Protein 2AQ9 (pdb70)

Sequence (274 aa):
MIDKSAFVHPTAIVEEGASIIGANAHIGPFCIVGPHVEIIGEGTVLKSHVVVNGHTKIGRRDNEIYQFASSIGEVNQDLKYAGEPTRVEIGDRNRRIRESVTIHRGTVQGGGLTKVGSDNLLMINNAHIAHDCTVGNRCILANNATLAGHVSVDDFAIIIGGMMTAVHQFCIIGAHVMMVGGCSGVAQDVPPYVIAQQGNHATPFGVNIEGLKRRGFSREAITAIRNAYKLIYRSGKTLDEVKPEIAELAETYPEVKAFTDFFARSTRRGLIRWMLDPIAGKWSR

Solvent-accessible surface area: 12244 Å² total; per-residue (Å²): 94,80,52,201,46,17,94,42,53,121,62,13,101,30,78,163,48,2,49,3,20,28,100,2,64,0,0,36,115,0,70,0,2,51,98,1,77,4,17,86,18,0,34,0,72,20,75,0,47,0,32,15,69,0,106,6,16,104,62,0,45,0,41,50,123,2,23,0,0,52,66,9,124,20,158,122,27,86,51,56,104,5,96,1,47,8,18,37,96,0,87,0,74,39,40,0,37,0,15,33,0,1,88,113,32,61,8,48,0,86,0,12,20,32,2,61,0,61,76,69,0,17,0,5,9,12,0,64,2,15,59,135,1,54,0,19,51,52,0,30,0,1,2,36,0,22,1,26,55,66,0,35,0,11,19,121,0,23,0,9,23,95,0,11,0,0,22,16,0,70,4,16,33,98,6,2,0,9,68,0,0,0,3,9,0,57,0,93,27,116,108,6,49,22,128,19,16,5,74,79,5,0,118,186,73,68,42,54,183,102,2,17,60,2,0,97,62,0,33,102,31,7,52,73,48,73,84,86,46,106,99,0,76,80,53,0,49,133,39,16,94,93,74,94,56,0,116,29,1,50,67,4,17,91,102,28,115,58,33,10,3,149,196,32,74,1,91,71,28,64,53,168,16,211

Organism: Escherichia coli (strain K12) (NCBI:txid83333)

Nearest PDB structures (foldseek):
  2aq9-assembly1_X  TM=1.091E+00  e=1.359E+00  unclassified
  2aq9-assembly1_X-2  TM=1.091E+00  e=1.359E+00  unclassified
  2aq9-assembly1_X-3  TM=1.091E+00  e=1.359E+00  unclassified
  6p9p-assembly1_A  TM=1.002E+00  e=7.347E-40  Escherichia coli
  6oss-assembly1_C  TM=9.825E-01  e=8.590E-32  Proteus mirabilis HI4320

Secondary structure (DSSP, 8-state):
-B-TT-EE-TT-EE-TT-EE-TT-EE-TT-EE-TTEEE-TT-EE-SS-EE-SEEEE-SS-EE-TT-EEEE----TT--S---EEEE-SS-EE-TT-EEE---TTTTSEEEE-SS-EE-TT-EE-TT-EE-SS-EE-TT-EE-TT-EE-TT-EE-TT-EE-TT-EE-TT-EE-SS-EE-SBB-TTEEEETBTTEEEEE-HHHHHHTT--HHHHHHHHHHHHHHHTS---HHHHHHHHHHHHTT-GGGHHHHHHHHH--S-B--/-EEETTTTEEE-

CATH classification: 2.160.10.10 (+1 more: 1.20.1180.10)

GO terms:
  GO:0005829 cytosol (C, IDA)
  GO:0042802 identical protein binding (F, IDA)
  GO:0005737 cytoplasm (C, IDA)
  GO:0008780 acyl-[acyl-carrier-protein]-UDP-N-acetylglucosamine O-acyltransferase activity (F, IDA)

Structure (mmCIF, N/CA/C/O backbone):
data_2AQ9
#
_entry.id   2AQ9
#
_cell.length_a   96.734
_cell.length_b   96.734
_cell.length_c   96.734
_cell.angle_alpha   90.00
_cell.angle_beta   90.00
_cell.angle_gamma   90.00
#
_symmetry.space_group_name_H-M   'P 21 3'
#
loop_
_entity.id
_entity.type
_entity.pdbx_description
1 polymer 'Acyl-[acyl-carrier-protein]--UDP-N-acetylglucosamine O-acyltransferase'
2 polymer 'peptide inhibitor'
3 non-polymer 'PHOSPHATE ION'
4 non-polymer 'DIMETHYL SULFOXIDE'
5 water water
#
loop_
_atom_site.group_PDB
_atom_site.id
_atom_site.type_symbol
_atom_site.label_atom_id
_atom_site.label_alt_id
_atom_site.label_comp_id
_atom_site.label_asym_id
_atom_site.label_entity_id
_atom_site.label_seq_id
_atom_site.pdbx_PDB_ins_code
_atom_site.Cartn_x
_atom_site.Cartn_y
_atom_site.Cartn_z
_atom_site.occupancy
_atom_site.B_iso_or_equiv
_atom_site.auth_seq_id
_atom_site.auth_comp_id
_atom_site.auth_asym_id
_atom_site.auth_atom_id
_atom_site.pdbx_PDB_model_num
ATOM 1 N N . MET A 1 1 ? 63.087 86.805 27.999 1.00 44.66 1 MET A N 1
ATOM 2 C CA . MET A 1 1 ? 62.924 87.983 27.108 1.00 42.18 1 MET A CA 1
ATOM 3 C C . MET A 1 1 ? 61.466 88.418 27.004 1.00 40.00 1 MET A C 1
ATOM 4 O O . MET A 1 1 ? 60.552 87.649 27.301 1.00 39.65 1 MET A O 1
ATOM 6 N N . ILE A 1 2 ? 61.262 89.660 26.574 1.00 37.29 2 ILE A N 1
ATOM 7 C CA . ILE A 1 2 ? 59.922 90.212 26.434 1.00 35.67 2 ILE A CA 1
ATOM 8 C C . ILE A 1 2 ? 59.439 90.222 24.983 1.00 35.51 2 ILE A C 1
ATOM 9 O O . ILE A 1 2 ? 60.025 90.894 24.133 1.00 33.55 2 ILE A O 1
ATOM 14 N N . ASP A 1 3 ? 58.358 89.493 24.709 1.00 35.30 3 ASP A N 1
ATOM 15 C CA . ASP A 1 3 ? 57.790 89.432 23.361 1.00 34.35 3 ASP A CA 1
ATOM 16 C C . ASP A 1 3 ? 57.515 90.833 22.817 1.00 35.22 3 ASP A C 1
ATOM 17 O O . ASP A 1 3 ? 57.090 91.725 23.552 1.00 35.57 3 ASP A O 1
ATOM 22 N N . LYS A 1 4 ? 57.735 91.018 21.520 1.00 35.20 4 LYS A N 1
ATOM 23 C CA . LYS A 1 4 ? 57.522 92.318 20.896 1.00 35.77 4 LYS A CA 1
ATOM 24 C C . LYS A 1 4 ? 56.078 92.812 20.995 1.00 35.22 4 LYS A C 1
ATOM 25 O O . LYS A 1 4 ? 55.834 94.017 20.971 1.00 34.84 4 LYS A O 1
ATOM 31 N N . SER A 1 5 ? 55.129 91.885 21.105 1.00 33.43 5 SER A N 1
ATOM 32 C CA . SER A 1 5 ? 53.717 92.251 21.190 1.00 33.01 5 SER A CA 1
ATOM 33 C C . SER A 1 5 ? 53.232 92.490 22.617 1.00 31.38 5 SER A C 1
ATOM 34 O O . SER A 1 5 ? 52.102 92.922 22.827 1.00 30.15 5 SER A O 1
ATOM 37 N N . ALA A 1 6 ? 54.075 92.202 23.600 1.00 31.16 6 ALA A N 1
ATOM 38 C CA . ALA A 1 6 ? 53.687 92.413 24.989 1.00 29.85 6 ALA A CA 1
ATOM 39 C C . ALA A 1 6 ? 53.828 93.887 25.343 1.00 30.39 6 ALA A C 1
ATOM 40 O O . ALA A 1 6 ? 54.643 94.602 24.759 1.00 30.96 6 ALA A O 1
ATOM 42 N N . PHE A 1 7 ? 53.017 94.345 26.289 1.00 30.28 7 PHE A N 1
ATOM 43 C CA . PHE A 1 7 ? 53.070 95.730 26.732 1.00 30.33 7 PHE A CA 1
ATOM 44 C C . PHE A 1 7 ? 53.607 95.762 28.159 1.00 30.52 7 PHE A C 1
ATOM 45 O O . PHE A 1 7 ? 53.130 95.026 29.018 1.00 28.79 7 PHE A O 1
ATOM 53 N N . VAL A 1 8 ? 54.606 96.602 28.399 1.00 29.33 8 VAL A N 1
ATOM 54 C CA . VAL A 1 8 ? 55.190 96.752 29.728 1.00 29.23 8 VAL A CA 1
ATOM 55 C C . VAL A 1 8 ? 55.123 98.236 30.040 1.00 29.33 8 VAL A C 1
ATOM 56 O O . VAL A 1 8 ? 55.759 99.058 29.369 1.00 28.93 8 VAL A O 1
ATOM 60 N N . HIS A 1 9 ? 54.330 98.591 31.041 1.00 27.87 9 HIS A N 1
ATOM 61 C CA . HIS A 1 9 ? 54.191 99.994 31.387 1.00 28.76 9 HIS A CA 1
ATOM 62 C C . HIS A 1 9 ? 55.546 100.562 31.795 1.00 28.82 9 HIS A C 1
ATOM 63 O O . HIS A 1 9 ? 56.354 99.880 32.426 1.00 29.61 9 HIS A O 1
ATOM 70 N N . PRO A 1 10 ? 55.820 101.819 31.416 1.00 29.88 10 PRO A N 1
ATOM 71 C CA . PRO A 1 10 ? 57.089 102.468 31.751 1.00 30.14 10 PRO A CA 1
ATOM 72 C C . PRO A 1 10 ? 57.437 102.480 33.242 1.00 29.54 10 PRO A C 1
ATOM 73 O O . PRO A 1 10 ? 58.615 102.483 33.607 1.00 27.99 10 PRO A O 1
ATOM 77 N N . THR A 1 11 ? 56.421 102.484 34.102 1.00 27.95 11 THR A N 1
ATOM 78 C CA . THR A 1 11 ? 56.665 102.499 35.544 1.00 28.13 11 THR A CA 1
ATOM 79 C C . THR A 1 11 ? 56.858 101.090 36.100 1.00 28.34 11 THR A C 1
ATOM 80 O O . THR A 1 11 ? 57.322 100.922 37.230 1.00 28.45 11 THR A O 1
ATOM 84 N N . ALA A 1 12 ? 56.498 100.080 35.314 1.00 27.12 12 ALA A N 1
ATOM 85 C CA . ALA A 1 12 ? 56.656 98.703 35.759 1.00 28.39 12 ALA A CA 1
ATOM 86 C C . ALA A 1 12 ? 58.134 98.330 35.730 1.00 29.79 12 ALA A C 1
ATOM 87 O O . ALA A 1 12 ? 58.920 98.919 34.988 1.00 30.36 12 ALA A O 1
ATOM 89 N N . ILE A 1 13 ? 58.508 97.352 36.545 1.00 28.39 13 ILE A N 1
ATOM 90 C CA . ILE A 1 13 ? 59.887 96.900 36.596 1.00 28.12 13 ILE A CA 1
ATOM 91 C C . ILE A 1 13 ? 59.947 95.413 36.275 1.00 28.46 13 ILE A C 1
ATOM 92 O O . ILE A 1 13 ? 59.553 94.577 37.090 1.00 28.22 13 ILE A O 1
ATOM 97 N N . VAL A 1 14 ? 60.417 95.084 35.077 1.00 28.14 14 VAL A N 1
ATOM 98 C CA . VAL A 1 14 ? 60.553 93.689 34.681 1.00 29.62 14 VAL A CA 1
ATOM 99 C C . VAL A 1 14 ? 62.054 93.430 34.627 1.00 30.56 14 VAL A C 1
ATOM 100 O O . VAL A 1 14 ? 62.757 93.979 33.775 1.00 31.36 14 VAL A O 1
ATOM 104 N N . GLU A 1 15 ? 62.541 92.608 35.550 1.00 30.12 15 GLU A N 1
ATOM 105 C CA . GLU A 1 15 ? 63.961 92.306 35.631 1.00 31.70 15 GLU A CA 1
ATOM 106 C C . GLU A 1 15 ? 64.456 91.412 34.503 1.00 30.86 15 GLU A C 1
ATOM 107 O O . GLU A 1 15 ? 63.765 90.491 34.072 1.00 28.69 15 GLU A O 1
ATOM 113 N N . GLU A 1 16 ? 65.663 91.703 34.027 1.00 32.48 16 GLU A N 1
ATOM 114 C CA . GLU A 1 16 ? 66.269 90.945 32.942 1.00 33.34 16 GLU A CA 1
ATOM 115 C C . GLU A 1 16 ? 66.242 89.457 33.261 1.00 31.33 16 GLU A C 1
ATOM 116 O O . GLU A 1 16 ? 66.651 89.036 34.341 1.00 32.34 16 GLU A O 1
ATOM 122 N N . GLY A 1 17 ? 65.752 88.663 32.317 1.00 30.22 17 GLY A N 1
ATOM 123 C CA . GLY A 1 17 ? 65.664 87.232 32.534 1.00 28.78 17 GLY A CA 1
ATOM 124 C C . GLY A 1 17 ? 64.212 86.787 32.531 1.00 27.62 17 GLY A C 1
ATOM 125 O O . GLY A 1 17 ? 63.903 85.643 32.202 1.00 26.28 17 GLY A O 1
ATOM 126 N N . ALA A 1 18 ? 63.315 87.695 32.901 1.00 27.42 18 ALA A N 1
ATOM 127 C CA . ALA A 1 18 ? 61.892 87.377 32.916 1.00 28.55 18 ALA A CA 1
ATOM 128 C C . ALA A 1 18 ? 61.434 87.078 31.495 1.00 29.59 18 ALA A C 1
ATOM 129 O O . ALA A 1 18 ? 61.950 87.648 30.534 1.00 30.84 18 ALA A O 1
ATOM 131 N N . SER A 1 19 ? 60.460 86.185 31.367 1.00 29.04 19 SER A N 1
ATOM 132 C CA . SER A 1 19 ? 59.927 85.818 30.062 1.00 30.22 19 SER A CA 1
ATOM 133 C C . SER A 1 19 ? 58.463 86.239 30.002 1.00 30.02 19 SER A C 1
ATOM 134 O O . SER A 1 19 ? 57.630 85.711 30.737 1.00 29.73 19 SER A O 1
ATOM 137 N N A ILE A 1 20 ? 58.159 87.199 29.134 0.50 30.30 20 ILE A N 1
ATOM 138 N N B ILE A 1 20 ? 58.165 87.198 29.129 0.50 30.14 20 ILE A N 1
ATOM 139 C CA A ILE A 1 20 ? 56.796 87.697 28.979 0.50 30.38 20 ILE A CA 1
ATOM 140 C CA B ILE A 1 20 ? 56.806 87.709 28.968 0.50 29.92 20 ILE A CA 1
ATOM 141 C C A ILE A 1 20 ? 56.256 87.328 27.599 0.50 30.63 20 ILE A C 1
ATOM 142 C C B ILE A 1 20 ? 56.262 87.319 27.593 0.50 30.42 20 ILE A C 1
ATOM 143 O O A ILE A 1 20 ? 56.804 87.741 26.575 0.50 30.14 20 ILE A O 1
ATOM 144 O O B ILE A 1 20 ? 56.812 87.715 26.564 0.50 29.94 20 ILE A O 1
ATOM 153 N N . GLY A 1 21 ? 55.181 86.545 27.584 1.00 30.38 21 GLY A N 1
ATOM 154 C CA . GLY A 1 21 ? 54.584 86.104 26.332 1.00 29.26 21 GLY A CA 1
ATOM 155 C C . GLY A 1 21 ? 53.895 87.146 25.470 1.00 28.86 21 GLY A C 1
ATOM 156 O O . GLY A 1 21 ? 53.721 88.296 25.867 1.00 28.22 21 GLY A O 1
ATOM 157 N N . ALA A 1 22 ? 53.486 86.723 24.276 1.00 29.31 22 ALA A N 1
ATOM 158 C CA . ALA A 1 22 ? 52.820 87.603 23.320 1.00 28.40 22 ALA A CA 1
ATOM 159 C C . ALA A 1 22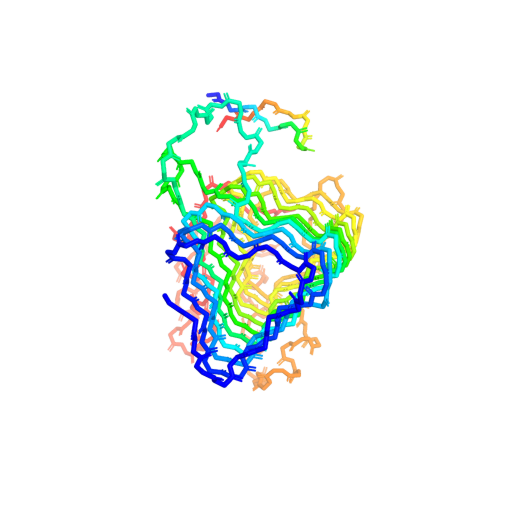 ? 51.513 88.192 23.853 1.00 28.18 22 ALA A C 1
ATOM 160 O O . ALA A 1 22 ? 50.721 87.502 24.493 1.00 25.87 22 ALA A O 1
ATOM 162 N N . ASN A 1 23 ? 51.308 89.477 23.575 1.00 27.65 23 ASN A N 1
ATOM 163 C CA . ASN A 1 23 ? 50.114 90.206 23.989 1.00 28.09 23 ASN A CA 1
ATOM 164 C C . ASN A 1 23 ? 49.834 90.240 25.491 1.00 28.39 23 ASN A C 1
ATOM 165 O O . ASN A 1 23 ? 48.708 90.503 25.916 1.00 26.24 23 ASN A O 1
ATOM 170 N N . ALA A 1 24 ? 50.854 89.972 26.295 1.00 27.09 24 ALA A N 1
ATOM 171 C CA . ALA A 1 24 ? 50.692 90.028 27.742 1.00 27.65 24 ALA A CA 1
ATOM 172 C C . ALA A 1 24 ? 50.658 91.516 28.072 1.00 27.78 24 ALA A C 1
ATOM 173 O O . ALA A 1 24 ? 51.052 92.342 27.247 1.00 26.65 24 ALA A O 1
ATOM 175 N N . HIS A 1 25 ? 50.192 91.862 29.268 1.00 28.63 25 HIS A N 1
ATOM 176 C CA . HIS A 1 25 ? 50.108 93.261 29.676 1.00 26.97 25 HIS A CA 1
ATOM 177 C C . HIS A 1 25 ? 50.591 93.427 31.110 1.00 28.57 25 HIS A C 1
ATOM 178 O O . HIS A 1 25 ? 49.987 92.888 32.035 1.00 30.00 25 HIS A O 1
ATOM 185 N N . ILE A 1 26 ? 51.677 94.170 31.290 1.00 27.52 26 ILE A N 1
ATOM 186 C CA . ILE A 1 26 ? 52.220 94.414 32.620 1.00 28.14 26 ILE A CA 1
ATOM 187 C C . ILE A 1 26 ? 51.926 95.872 32.958 1.00 28.41 26 ILE A C 1
ATOM 188 O O . ILE A 1 26 ? 52.615 96.785 32.491 1.00 28.34 26 ILE A O 1
ATOM 193 N N . GLY A 1 27 ? 50.890 96.078 33.767 1.00 27.58 27 GLY A N 1
ATOM 194 C CA . GLY A 1 27 ? 50.472 97.418 34.142 1.00 26.56 27 GLY A CA 1
ATOM 195 C C . GLY A 1 27 ? 51.438 98.221 34.989 1.00 26.10 27 GLY A C 1
ATOM 196 O O . GLY A 1 27 ? 52.491 97.734 35.381 1.00 24.84 27 GLY A O 1
ATOM 197 N N . PRO A 1 28 ? 51.085 99.474 35.299 1.00 27.49 28 PRO A N 1
ATOM 198 C CA . PRO A 1 28 ? 51.932 100.355 36.106 1.00 26.12 28 PRO A CA 1
ATOM 199 C C . PRO A 1 28 ? 52.285 99.859 37.509 1.00 25.74 28 PRO A C 1
ATOM 200 O O . PRO A 1 28 ? 51.479 99.217 38.188 1.00 24.75 28 PRO A O 1
ATOM 204 N N . PHE A 1 29 ? 53.517 100.155 37.913 1.00 23.28 29 PHE A N 1
ATOM 205 C CA . PHE A 1 29 ? 54.032 99.813 39.234 1.00 23.97 29 PHE A CA 1
ATOM 206 C C . PHE A 1 29 ? 54.113 98.325 39.549 1.00 23.41 29 PHE A C 1
ATOM 207 O O . PHE A 1 29 ? 54.180 97.943 40.712 1.00 25.23 29 PHE A O 1
ATOM 215 N N . CYS A 1 30 ? 54.108 97.481 38.520 1.00 23.47 30 CYS A N 1
ATOM 216 C CA . CYS A 1 30 ? 54.227 96.041 38.744 1.00 24.03 30 CYS A CA 1
ATOM 217 C C . CYS A 1 30 ? 55.705 95.677 38.830 1.00 26.17 30 CYS A C 1
ATOM 218 O O . CYS A 1 30 ? 56.561 96.383 38.293 1.00 26.48 30 CYS A O 1
ATOM 221 N N . ILE A 1 31 ? 55.999 94.580 39.516 1.00 24.40 31 ILE A N 1
ATOM 222 C CA . ILE A 1 31 ? 57.363 94.094 39.638 1.00 27.28 31 ILE A CA 1
ATOM 223 C C . ILE A 1 31 ? 57.361 92.628 39.217 1.00 26.84 31 ILE A C 1
ATOM 224 O O . ILE A 1 31 ? 56.580 91.832 39.737 1.00 25.73 31 ILE A O 1
ATOM 229 N N . VAL A 1 32 ? 58.216 92.288 38.255 1.00 27.32 32 VAL A N 1
ATOM 230 C CA . VAL A 1 32 ? 58.327 90.922 37.760 1.00 25.07 32 VAL A CA 1
ATOM 231 C C . VAL A 1 32 ? 59.784 90.481 37.897 1.00 27.97 32 VAL A C 1
ATOM 232 O O . VAL A 1 32 ? 60.683 91.067 37.283 1.00 26.23 32 VAL A O 1
ATOM 236 N N . GLY A 1 33 ? 60.004 89.459 38.720 1.00 26.76 33 GLY A N 1
ATOM 237 C CA . GLY A 1 33 ? 61.345 88.952 38.956 1.00 27.91 33 GLY A CA 1
ATOM 238 C C . GLY A 1 33 ? 61.981 88.279 37.752 1.00 28.27 33 GLY A C 1
ATOM 239 O O . GLY A 1 33 ? 61.287 87.912 36.804 1.00 27.43 33 GLY A O 1
ATOM 240 N N . PRO A 1 34 ? 63.308 88.073 37.782 1.00 28.15 34 PRO A N 1
ATOM 241 C CA . PRO A 1 34 ? 64.091 87.446 36.709 1.00 27.17 34 PRO A CA 1
ATOM 242 C C . PRO A 1 34 ? 63.798 85.969 36.431 1.00 27.39 34 PRO A C 1
ATOM 243 O O . PRO A 1 34 ? 64.146 85.457 35.366 1.00 28.48 34 PRO A O 1
ATOM 247 N N . HIS A 1 35 ? 63.162 85.282 37.374 1.00 24.99 35 HIS A N 1
ATOM 248 C CA . HIS A 1 35 ? 62.858 83.866 37.183 1.00 27.10 35 HIS A CA 1
ATOM 249 C C . HIS A 1 35 ? 61.380 83.622 36.892 1.00 26.52 35 HIS A C 1
ATOM 250 O O . HIS A 1 35 ? 60.887 82.500 36.997 1.00 26.95 35 HIS A O 1
ATOM 257 N N . VAL A 1 36 ? 60.683 84.680 36.503 1.00 27.31 36 VAL A N 1
ATOM 258 C CA . VAL A 1 36 ? 59.259 84.588 36.214 1.00 26.76 36 VAL A CA 1
ATOM 259 C C . VAL A 1 36 ? 58.931 84.402 34.737 1.00 27.83 36 VAL A C 1
ATOM 260 O O . VAL A 1 36 ? 5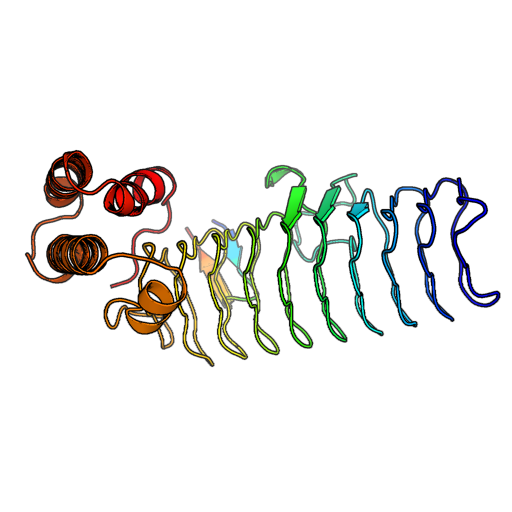9.580 84.969 33.859 1.00 26.19 36 VAL A O 1
ATOM 264 N N . GLU A 1 37 ? 57.911 83.591 34.477 1.00 28.24 37 GLU A N 1
ATOM 265 C CA . GLU A 1 37 ? 57.441 83.351 33.123 1.00 29.37 37 GLU A CA 1
ATOM 266 C C . GLU A 1 37 ? 55.955 83.702 33.095 1.00 28.13 37 GLU A C 1
ATOM 267 O O . GLU A 1 37 ? 55.162 83.123 33.837 1.00 28.54 37 GLU A O 1
ATOM 273 N N A ILE A 1 38 ? 55.590 84.663 32.254 0.50 27.66 38 ILE A N 1
ATOM 274 N N B ILE A 1 38 ? 55.598 84.666 32.251 0.50 27.94 38 ILE A N 1
ATOM 275 C CA A ILE A 1 38 ? 54.202 85.086 32.126 0.50 27.69 38 ILE A CA 1
ATOM 276 C CA B ILE A 1 38 ? 54.215 85.110 32.105 0.50 28.01 38 ILE A CA 1
ATOM 277 C C A ILE A 1 38 ? 53.694 84.718 30.737 0.50 27.99 38 ILE A C 1
ATOM 278 C C B ILE A 1 38 ? 53.702 84.711 30.726 0.50 28.26 38 ILE A C 1
ATOM 279 O O A ILE A 1 38 ? 54.205 85.205 29.727 0.50 27.26 38 ILE A O 1
ATOM 280 O O B ILE A 1 38 ? 54.221 85.169 29.706 0.50 27.49 38 ILE A O 1
ATOM 289 N N . GLY A 1 39 ? 52.684 83.855 30.703 1.00 27.52 39 GLY A N 1
ATOM 290 C CA . GLY A 1 39 ? 52.121 83.401 29.444 1.00 28.46 39 GLY A CA 1
ATOM 291 C C . GLY A 1 39 ? 51.392 84.411 28.577 1.00 28.19 39 GLY A C 1
ATOM 292 O O . GLY A 1 39 ? 51.047 85.517 29.005 1.00 26.82 39 GLY A O 1
ATOM 293 N N . GLU A 1 40 ? 51.146 83.988 27.340 1.00 26.88 40 GLU A N 1
ATOM 294 C CA . GLU A 1 40 ? 50.471 84.785 26.325 1.00 25.09 40 GLU A CA 1
ATOM 295 C C . GLU A 1 40 ? 49.125 85.329 26.800 1.00 24.11 40 GLU A C 1
ATOM 296 O O . GLU A 1 40 ? 48.325 84.603 27.386 1.00 25.38 40 GLU A O 1
ATOM 302 N N . GLY A 1 41 ? 48.896 86.615 26.550 1.00 23.75 41 GLY A N 1
ATOM 303 C CA . GLY A 1 41 ? 47.637 87.239 26.922 1.00 25.75 41 GLY A CA 1
ATOM 304 C C . GLY A 1 41 ? 47.381 87.511 28.395 1.00 26.22 41 GLY A C 1
ATOM 305 O O . GLY A 1 41 ? 46.345 88.071 28.743 1.00 25.92 41 GLY A O 1
ATOM 306 N N . THR A 1 42 ? 48.301 87.129 29.273 1.00 24.28 42 THR A N 1
ATOM 307 C CA . THR A 1 42 ? 48.084 87.371 30.696 1.00 24.20 42 THR A CA 1
ATOM 308 C C . THR A 1 42 ? 48.232 88.850 31.026 1.00 25.36 42 THR A C 1
ATOM 309 O O . THR A 1 42 ? 49.126 89.535 30.525 1.00 24.67 42 THR A O 1
ATOM 313 N N . VAL A 1 43 ? 47.332 89.330 31.874 1.00 24.57 43 VAL A N 1
ATOM 314 C CA . VAL A 1 43 ? 47.305 90.727 32.271 1.00 25.55 43 VAL A CA 1
ATOM 315 C C . VAL A 1 43 ? 47.584 90.942 33.760 1.00 25.73 43 VAL A C 1
ATOM 316 O O . VAL A 1 43 ? 47.018 90.255 34.608 1.00 25.67 43 VAL A O 1
ATOM 320 N N . LEU A 1 44 ? 48.475 91.884 34.058 1.00 26.49 44 LEU A N 1
ATOM 321 C CA . LEU A 1 44 ? 48.788 92.280 35.433 1.00 26.16 44 LEU A CA 1
ATOM 322 C C . LEU A 1 44 ? 48.293 93.730 35.455 1.00 27.02 44 LEU A C 1
ATOM 323 O O . LEU A 1 44 ? 48.946 94.623 34.928 1.00 26.69 44 LEU A O 1
ATOM 328 N N . LYS A 1 45 ? 47.118 93.951 36.039 1.00 28.42 45 LYS A N 1
ATOM 329 C CA . LYS A 1 45 ? 46.505 95.280 36.078 1.00 28.29 45 LYS A CA 1
ATOM 330 C C . LYS A 1 45 ? 47.437 96.404 36.513 1.00 26.90 45 LYS A C 1
ATOM 331 O O . LYS A 1 45 ? 47.697 97.339 35.746 1.00 26.60 45 LYS A O 1
ATOM 337 N N . SER A 1 46 ? 47.916 96.321 37.750 1.00 23.74 46 SER A N 1
ATOM 338 C CA . SER A 1 46 ? 48.825 97.318 38.308 1.00 22.26 46 SER A CA 1
ATOM 339 C C . SER A 1 46 ? 49.175 96.890 39.729 1.00 21.40 46 SER A C 1
ATOM 340 O O . SER A 1 46 ? 48.485 96.057 40.311 1.00 24.07 46 SER A O 1
ATOM 343 N N . HIS A 1 47 ? 50.248 97.447 40.279 1.00 22.64 47 HIS A N 1
ATOM 344 C CA . HIS A 1 47 ? 50.658 97.128 41.642 1.00 22.51 47 HIS A CA 1
ATOM 345 C C . HIS A 1 47 ? 50.702 95.629 41.944 1.00 21.85 47 HIS A C 1
ATOM 346 O O . HIS A 1 47 ? 50.274 95.194 43.012 1.00 22.59 47 HIS A O 1
ATOM 353 N N . VAL A 1 48 ? 51.206 94.840 41.004 1.00 21.33 48 VAL A N 1
ATOM 354 C CA . VAL A 1 48 ? 51.300 93.407 41.223 1.00 21.29 48 VAL A CA 1
ATOM 355 C C . VAL A 1 48 ? 52.757 93.011 41.379 1.00 22.69 48 VAL A C 1
ATOM 356 O O . VAL A 1 48 ? 53.616 93.477 40.630 1.00 23.56 48 VAL A O 1
ATOM 360 N N . VAL A 1 49 ? 53.031 92.156 42.360 1.00 23.18 49 VAL A N 1
ATOM 361 C CA . VAL A 1 49 ? 54.383 91.677 42.594 1.00 23.35 49 VAL A CA 1
ATOM 362 C C . VAL A 1 49 ? 54.430 90.192 42.254 1.00 24.96 49 VAL A C 1
ATOM 363 O O . VAL A 1 49 ? 53.650 89.398 42.789 1.00 24.87 49 VAL A O 1
ATOM 367 N N . VAL A 1 50 ? 55.324 89.827 41.342 1.00 24.45 50 VAL A N 1
ATOM 368 C CA . VAL A 1 50 ? 55.490 88.428 40.959 1.00 23.61 50 VAL A CA 1
ATOM 369 C C . VAL A 1 50 ? 56.986 88.154 40.997 1.00 24.16 50 VAL A C 1
ATOM 370 O O . VAL A 1 50 ? 57.763 88.824 40.312 1.00 24.83 50 VAL A O 1
ATOM 374 N N . ASN A 1 51 ? 57.396 87.196 41.822 1.00 24.33 51 ASN A N 1
ATOM 375 C CA . ASN A 1 51 ? 58.811 86.856 41.923 1.00 24.83 51 ASN A CA 1
ATOM 376 C C . ASN A 1 51 ? 59.028 85.363 42.136 1.00 24.78 51 ASN A C 1
ATOM 377 O O . ASN A 1 51 ? 58.089 84.570 42.036 1.00 24.05 51 ASN A O 1
ATOM 382 N N . GLY A 1 52 ? 60.272 84.984 42.419 1.00 24.66 52 GLY A N 1
ATOM 383 C CA . GLY A 1 52 ? 60.591 83.582 42.613 1.00 24.79 52 GLY A CA 1
ATOM 384 C C . GLY A 1 52 ? 60.586 82.833 41.290 1.00 25.43 52 GLY A C 1
ATOM 385 O O . GLY A 1 52 ? 60.420 83.434 40.225 1.00 25.46 52 GLY A O 1
ATOM 386 N N . HIS A 1 53 ? 60.790 81.521 41.349 1.00 25.92 53 HIS A N 1
ATOM 387 C CA . HIS A 1 53 ? 60.777 80.697 40.148 1.00 26.40 53 HIS A CA 1
ATOM 388 C C . HIS A 1 53 ? 59.302 80.404 39.948 1.00 25.79 53 HIS A C 1
ATOM 389 O O . HIS A 1 53 ? 58.759 79.439 40.486 1.00 25.13 53 HIS A O 1
ATOM 396 N N . THR A 1 54 ? 58.668 81.265 39.162 1.00 25.74 54 THR A N 1
ATOM 397 C CA . THR A 1 54 ? 57.235 81.207 38.937 1.00 25.53 54 THR A CA 1
ATOM 398 C C . THR A 1 54 ? 56.840 81.201 37.467 1.00 25.22 54 THR A C 1
ATOM 399 O O . THR A 1 54 ? 57.316 82.020 36.682 1.00 27.32 54 THR A O 1
ATOM 403 N N . LYS A 1 55 ? 55.961 80.268 37.114 1.00 24.52 55 LYS A N 1
ATOM 404 C CA . LYS A 1 55 ? 55.459 80.127 35.753 1.00 24.59 55 LYS A CA 1
ATOM 405 C C . LYS A 1 55 ? 53.948 80.348 35.768 1.00 24.07 55 LYS A C 1
ATOM 406 O O . LYS A 1 55 ? 53.214 79.638 36.454 1.00 24.60 55 LYS A O 1
ATOM 412 N N . ILE A 1 56 ? 53.498 81.340 35.008 1.00 23.21 56 ILE A N 1
ATOM 413 C CA . ILE A 1 56 ? 52.081 81.679 34.920 1.00 24.56 56 ILE A CA 1
ATOM 414 C C . ILE A 1 56 ? 51.609 81.454 33.490 1.00 25.07 56 ILE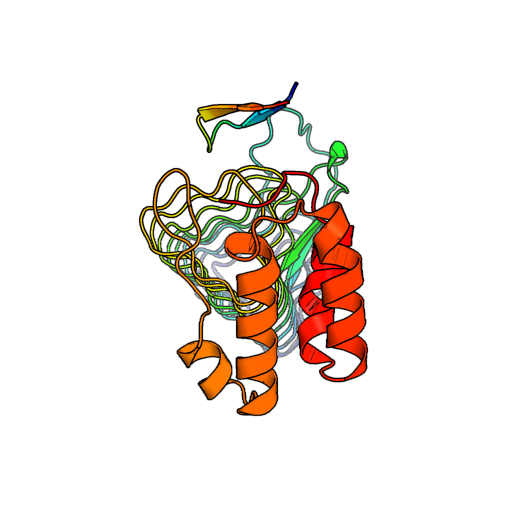 A C 1
ATOM 415 O O . ILE A 1 56 ? 52.269 81.881 32.543 1.00 24.69 56 ILE A O 1
ATOM 420 N N . GLY A 1 57 ? 50.462 80.790 33.355 1.00 25.52 57 GLY A N 1
ATOM 421 C CA . GLY A 1 57 ? 49.904 80.469 32.052 1.00 25.84 57 GLY A CA 1
ATOM 422 C C . GLY A 1 57 ? 49.363 81.584 31.179 1.00 25.14 57 GLY A C 1
ATOM 423 O O . GLY A 1 57 ? 49.765 82.742 31.302 1.00 24.57 57 GLY A O 1
ATOM 424 N N A ARG A 1 58 ? 48.437 81.225 30.293 0.50 23.84 58 ARG A N 1
ATOM 425 N N B ARG A 1 58 ? 48.435 81.228 30.296 0.50 25.27 58 ARG A N 1
ATOM 426 C CA A ARG A 1 58 ? 47.837 82.174 29.358 0.50 23.97 58 ARG A CA 1
ATOM 427 C CA B ARG A 1 58 ? 47.843 82.181 29.365 0.50 26.06 58 ARG A CA 1
ATOM 428 C C A ARG A 1 58 ? 46.498 82.744 29.804 0.50 23.06 58 ARG A C 1
ATOM 429 C C B ARG A 1 58 ? 46.504 82.749 29.810 0.50 24.61 58 ARG A C 1
ATOM 430 O O A ARG A 1 58 ? 45.749 82.110 30.553 0.50 23.88 58 ARG A O 1
ATOM 431 O O B ARG A 1 58 ? 45.762 82.120 30.566 0.50 25.25 58 ARG A O 1
ATOM 446 N N . ASP A 1 59 ? 46.211 83.949 29.320 1.00 24.46 59 ASP A N 1
ATOM 447 C CA . ASP A 1 59 ? 44.964 84.636 29.607 1.00 25.43 59 ASP A CA 1
ATOM 448 C C . ASP A 1 59 ? 44.549 84.809 31.056 1.00 25.26 59 ASP A C 1
ATOM 449 O O . ASP A 1 59 ? 43.358 84.794 31.368 1.00 24.13 59 ASP A O 1
ATOM 454 N N . ASN A 1 60 ? 45.518 84.969 31.946 1.00 24.46 60 ASN A N 1
ATOM 455 C CA . ASN A 1 60 ? 45.181 85.191 33.344 1.00 23.28 60 ASN A CA 1
ATOM 456 C C . ASN A 1 60 ? 44.971 86.689 33.540 1.00 22.59 60 ASN A C 1
ATOM 457 O O . ASN A 1 60 ? 45.499 87.511 32.780 1.00 21.42 60 ASN A O 1
ATOM 462 N N . GLU A 1 61 ? 44.178 87.037 34.545 1.00 22.71 61 GLU A N 1
ATOM 463 C CA . GLU A 1 61 ? 43.939 88.432 34.898 1.00 24.47 61 GLU A CA 1
ATOM 464 C C . GLU A 1 61 ? 44.307 88.521 36.374 1.00 23.67 61 GLU A C 1
ATOM 465 O O . GLU A 1 61 ? 43.631 87.937 37.218 1.00 23.63 61 GLU A O 1
ATOM 471 N N . ILE A 1 62 ? 45.392 89.227 36.679 1.00 24.30 62 ILE A N 1
ATOM 472 C CA . ILE A 1 62 ? 45.849 89.373 38.061 1.00 21.92 62 ILE A CA 1
ATOM 473 C C . ILE A 1 62 ? 45.662 90.825 38.492 1.00 23.68 62 ILE A C 1
ATOM 474 O O . ILE A 1 62 ? 46.217 91.740 37.879 1.00 23.28 62 ILE A O 1
ATOM 479 N N . TYR A 1 63 ? 44.871 91.029 39.544 1.00 22.92 63 TYR A N 1
ATOM 480 C CA . TYR A 1 63 ? 44.566 92.371 40.029 1.00 22.95 63 TYR A CA 1
ATOM 481 C C . TYR A 1 63 ? 45.556 92.982 41.008 1.00 22.02 63 TYR A C 1
ATOM 482 O O . TYR A 1 63 ? 46.385 92.294 41.596 1.00 22.34 63 TYR A O 1
ATOM 491 N N . GLN A 1 64 ? 45.444 94.297 41.169 1.00 23.08 64 GLN A N 1
ATOM 492 C CA . GLN A 1 64 ? 46.318 95.070 42.039 1.00 23.46 64 GLN A CA 1
ATOM 493 C C . GLN A 1 64 ? 46.474 94.541 43.460 1.00 23.34 64 GLN A C 1
ATOM 494 O O . GLN A 1 64 ? 45.537 94.002 44.055 1.00 20.58 64 GLN A O 1
ATOM 500 N N . PHE A 1 65 ? 47.682 94.715 43.987 1.00 23.59 65 PHE A N 1
ATOM 501 C CA . PHE A 1 65 ? 48.041 94.324 45.339 1.00 23.21 65 PHE A CA 1
ATOM 502 C C . PHE A 1 65 ? 48.131 92.820 45.586 1.00 24.34 65 PHE A C 1
ATOM 503 O O . PHE A 1 65 ? 48.157 92.371 46.730 1.00 25.12 65 PHE A O 1
ATOM 511 N N . ALA A 1 66 ? 48.189 92.046 44.509 1.00 23.32 66 ALA A N 1
ATOM 512 C CA . ALA A 1 66 ? 48.326 90.603 44.632 1.00 22.30 66 ALA A CA 1
ATOM 513 C C . ALA A 1 66 ? 49.823 90.340 44.732 1.00 22.39 66 ALA A C 1
ATOM 514 O O . ALA A 1 66 ? 50.630 91.106 44.195 1.00 22.17 66 ALA A O 1
ATOM 516 N N A SER A 1 67 ? 50.180 89.263 45.426 0.50 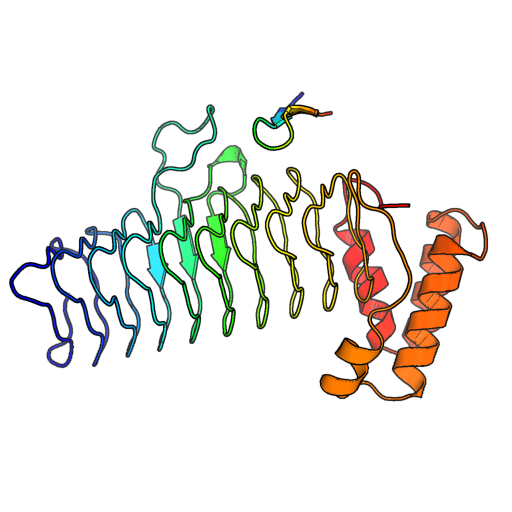21.41 67 SER A N 1
ATOM 517 N N B SER A 1 67 ? 50.190 89.269 45.429 0.50 22.94 67 SER A N 1
ATOM 518 C CA A SER A 1 67 ? 51.573 88.868 45.625 0.50 21.48 67 SER A CA 1
ATOM 519 C CA B SER A 1 67 ? 51.592 88.883 45.588 0.50 24.03 67 SER A CA 1
ATOM 520 C C A SER A 1 67 ? 51.714 87.413 45.176 0.50 22.38 67 SER A C 1
ATOM 521 C C B SER A 1 67 ? 51.717 87.424 45.173 0.50 23.98 67 SER A C 1
ATOM 522 O O A SER A 1 67 ? 51.221 86.508 45.852 0.50 22.52 67 SER A O 1
ATOM 527 N N . ILE A 1 68 ? 52.377 87.191 44.043 1.00 23.18 68 ILE A N 1
ATOM 528 C CA . ILE A 1 68 ? 52.547 85.838 43.502 1.00 24.07 68 ILE A CA 1
ATOM 529 C C . ILE A 1 68 ? 53.982 85.333 43.432 1.00 23.76 68 ILE A C 1
ATOM 530 O O . ILE A 1 68 ? 54.860 85.998 42.871 1.00 24.59 68 ILE A O 1
ATOM 535 N N . GLY A 1 69 ? 54.197 84.137 43.978 1.00 23.42 69 GLY A N 1
ATOM 536 C CA . GLY A 1 69 ? 55.512 83.507 43.963 1.00 24.05 69 GLY A CA 1
ATOM 537 C C . GLY A 1 69 ? 56.391 83.906 45.133 1.00 25.19 69 GLY A C 1
ATOM 538 O O . GLY A 1 69 ? 57.515 83.421 45.276 1.00 23.95 69 GLY A O 1
ATOM 539 N N . GLU A 1 70 ? 55.862 84.777 45.986 1.00 23.94 70 GLU A N 1
ATOM 540 C CA . GLU A 1 70 ? 56.596 85.282 47.137 1.00 24.49 70 GLU A CA 1
ATOM 541 C C . GLU A 1 70 ? 57.007 84.225 48.156 1.00 24.61 70 GLU A C 1
ATOM 542 O O . GLU A 1 70 ? 56.417 83.148 48.232 1.00 24.36 70 GLU A O 1
ATOM 548 N N . VAL A 1 71 ? 58.038 84.554 48.932 1.00 25.70 71 VAL A N 1
ATOM 549 C CA . VAL A 1 71 ? 58.540 83.692 50.000 1.00 24.15 71 VAL A CA 1
ATOM 550 C C . VAL A 1 71 ? 57.345 83.243 50.844 1.00 24.82 71 VAL A C 1
ATOM 551 O O . VAL A 1 71 ? 56.471 84.058 51.156 1.00 26.56 71 VAL A O 1
ATOM 555 N N . ASN A 1 72 ? 57.290 81.962 51.211 1.00 24.56 72 ASN A N 1
ATOM 556 C CA . ASN A 1 72 ? 56.173 81.469 52.015 1.00 23.03 72 ASN A CA 1
ATOM 557 C C . ASN A 1 72 ? 56.330 81.854 53.479 1.00 23.07 72 ASN A C 1
ATOM 558 O O . ASN A 1 72 ? 57.334 82.449 53.872 1.00 24.52 72 ASN A O 1
ATOM 563 N N . GLN A 1 73 ? 55.335 81.500 54.281 1.00 22.47 73 GLN A N 1
ATOM 564 C CA . GLN A 1 73 ? 55.345 81.843 55.694 1.00 23.02 73 GLN A CA 1
ATOM 565 C C . GLN A 1 73 ? 55.775 80.713 56.620 1.00 23.48 73 GLN A C 1
ATOM 566 O O . GLN A 1 73 ? 55.689 80.841 57.837 1.00 25.18 73 GLN A O 1
ATOM 572 N N . ASP A 1 74 ? 56.253 79.613 56.051 1.00 25.15 74 ASP A N 1
ATOM 573 C CA . ASP A 1 74 ? 56.686 78.482 56.864 1.00 26.21 74 ASP A CA 1
ATOM 574 C C . ASP A 1 74 ? 57.982 78.868 57.583 1.00 27.52 74 ASP A C 1
ATOM 575 O O . ASP A 1 74 ? 58.925 79.352 56.958 1.00 27.48 74 ASP A O 1
ATOM 580 N N . LEU A 1 75 ? 58.023 78.663 58.896 1.00 28.29 75 LEU A N 1
ATOM 581 C CA . LEU A 1 75 ? 59.208 79.013 59.671 1.00 30.22 75 LEU A CA 1
ATOM 582 C C . LEU A 1 75 ? 60.429 78.185 59.291 1.00 30.48 75 LEU A C 1
ATOM 583 O O . LEU A 1 75 ? 61.556 78.574 59.579 1.00 30.84 75 LEU A O 1
ATOM 588 N N . LYS A 1 76 ? 60.208 77.053 58.632 1.00 31.01 76 LYS A N 1
ATOM 589 C CA . LYS A 1 76 ? 61.315 76.198 58.223 1.00 32.38 76 LYS A CA 1
ATOM 590 C C . LYS A 1 76 ? 61.977 76.657 56.924 1.00 31.62 76 LYS A C 1
ATOM 591 O O . LYS A 1 76 ? 63.134 76.327 56.664 1.00 31.68 76 LYS A O 1
ATOM 597 N N . TYR A 1 77 ? 61.251 77.420 56.111 1.00 30.11 77 TYR A N 1
ATOM 598 C CA . TYR A 1 77 ? 61.797 77.894 54.841 1.00 28.16 77 TYR A CA 1
ATOM 599 C C . TYR A 1 77 ? 63.053 78.751 55.058 1.00 29.67 77 TYR A C 1
ATOM 600 O O . TYR A 1 77 ? 63.075 79.642 55.912 1.00 27.99 77 TYR A O 1
ATOM 609 N N . ALA A 1 78 ? 64.102 78.481 54.285 1.00 27.91 78 ALA A N 1
ATOM 610 C CA . ALA A 1 78 ? 65.344 79.232 54.431 1.00 27.73 78 ALA A CA 1
ATOM 611 C C . ALA A 1 78 ? 65.839 79.869 53.136 1.00 28.27 78 ALA A C 1
ATOM 612 O O . ALA A 1 78 ? 67.034 80.138 52.986 1.00 30.00 78 ALA A O 1
ATOM 614 N N . GLY A 1 79 ? 64.927 80.108 52.200 1.00 28.71 79 GLY A N 1
ATOM 615 C CA . GLY A 1 79 ? 65.311 80.736 50.947 1.00 27.90 79 GLY A CA 1
ATOM 616 C C . GLY A 1 79 ? 65.639 79.804 49.795 1.00 27.88 79 GLY A C 1
ATOM 617 O O . GLY A 1 79 ? 66.123 80.255 48.754 1.00 28.04 79 GLY A O 1
ATOM 618 N N . GLU A 1 80 ? 65.389 78.509 49.963 1.00 27.60 80 GLU A N 1
ATOM 619 C CA . GLU A 1 80 ? 65.672 77.556 48.892 1.00 28.22 80 GLU A CA 1
ATOM 620 C C . GLU A 1 80 ? 64.878 77.931 47.638 1.00 29.79 80 GLU A C 1
ATOM 621 O O . GLU A 1 80 ? 63.777 78.479 47.731 1.00 28.66 80 GLU A O 1
ATOM 627 N N . PRO A 1 81 ? 65.432 77.648 46.446 1.00 30.38 81 PRO A N 1
ATOM 628 C CA . PRO A 1 81 ? 64.767 77.964 45.175 1.00 30.75 81 PRO A CA 1
ATOM 629 C C . PRO A 1 81 ? 63.597 77.050 44.832 1.00 31.46 81 PRO A C 1
ATOM 630 O O . PRO A 1 81 ? 63.712 76.162 43.989 1.00 34.34 81 PRO A O 1
ATOM 634 N N . THR A 1 82 ? 62.468 77.285 45.490 1.00 29.60 82 THR A N 1
ATOM 635 C CA . THR A 1 82 ? 61.275 76.488 45.259 1.00 27.30 82 THR A CA 1
ATOM 636 C C . THR A 1 82 ? 60.447 77.122 44.140 1.00 27.63 82 THR A C 1
ATOM 637 O O . THR A 1 82 ? 60.856 78.128 43.567 1.00 27.78 82 THR A O 1
ATOM 641 N N . ARG A 1 83 ? 59.275 76.568 43.828 1.00 26.25 83 ARG A N 1
ATOM 642 C CA . ARG A 1 83 ? 58.523 77.110 42.704 1.00 27.39 83 ARG A CA 1
ATOM 643 C C . ARG A 1 83 ? 57.026 77.263 42.880 1.00 26.02 83 ARG A C 1
ATOM 644 O O . ARG A 1 83 ? 56.436 76.804 43.851 1.00 27.27 83 ARG A O 1
ATOM 652 N N . VAL A 1 84 ? 56.425 77.925 41.896 1.00 24.35 84 VAL A N 1
ATOM 653 C CA . VAL A 1 84 ? 54.995 78.144 41.836 1.00 23.85 84 VAL A CA 1
ATOM 654 C C . VAL A 1 84 ? 54.628 77.920 40.368 1.00 23.73 84 VAL A C 1
ATOM 655 O O . VAL A 1 84 ? 55.388 78.311 39.481 1.00 22.91 84 VAL A O 1
ATOM 659 N N . GLU A 1 85 ? 53.506 77.247 40.113 1.00 23.46 85 GLU A N 1
ATOM 660 C CA . GLU A 1 85 ? 53.024 77.052 38.745 1.00 23.57 85 GLU A CA 1
ATOM 661 C C . GLU A 1 85 ? 51.541 77.430 38.761 1.00 23.63 85 GLU A C 1
ATOM 662 O O . GLU A 1 85 ? 50.789 76.938 39.606 1.00 24.04 85 GLU A O 1
ATOM 668 N N . ILE A 1 86 ? 51.131 78.304 37.848 1.00 22.57 86 ILE A N 1
ATOM 669 C CA . ILE A 1 86 ? 49.733 78.737 37.744 1.00 23.39 86 ILE A CA 1
ATOM 670 C C . ILE A 1 86 ? 49.305 78.489 36.299 1.00 23.63 86 ILE A C 1
ATOM 671 O O . ILE A 1 86 ? 50.055 78.797 35.377 1.00 23.74 86 ILE A O 1
ATOM 676 N N . GLY A 1 87 ? 48.102 77.951 36.109 1.00 24.20 87 GLY A N 1
ATOM 677 C CA . GLY A 1 87 ? 47.616 77.652 34.775 1.00 24.46 87 GLY A CA 1
ATOM 678 C C . GLY A 1 87 ? 47.072 78.790 33.934 1.00 24.32 87 GLY A C 1
ATOM 679 O O . GLY A 1 87 ? 47.585 79.916 33.971 1.00 24.83 87 GLY A O 1
ATOM 680 N N . ASP A 1 88 ? 46.010 78.492 33.186 1.00 24.03 88 ASP A N 1
ATOM 681 C CA . ASP A 1 88 ? 45.397 79.464 32.290 1.00 25.12 88 ASP A CA 1
ATOM 682 C C . ASP A 1 88 ? 44.029 79.994 32.705 1.00 24.58 88 ASP A C 1
ATOM 683 O O . ASP A 1 88 ? 43.278 79.332 33.424 1.00 24.87 88 ASP A O 1
ATOM 688 N N . ARG A 1 89 ? 43.725 81.196 32.218 1.00 24.58 89 ARG A N 1
ATOM 689 C CA . ARG A 1 89 ? 42.442 81.859 32.434 1.00 24.99 89 ARG A CA 1
ATOM 690 C C . ARG A 1 89 ? 41.971 82.004 33.874 1.00 25.58 89 ARG A C 1
ATOM 691 O O . ARG A 1 89 ? 40.765 81.984 34.154 1.00 24.24 89 ARG A O 1
ATOM 699 N N . ASN A 1 90 ? 42.915 82.153 34.790 1.00 24.45 90 ASN A N 1
ATOM 700 C CA . ASN A 1 90 ? 42.553 82.336 36.184 1.00 23.78 90 ASN A CA 1
ATOM 701 C C . ASN A 1 90 ? 42.295 83.809 36.425 1.00 24.08 90 ASN A C 1
ATOM 702 O O . ASN A 1 90 ? 42.880 84.666 35.769 1.00 23.50 90 ASN A O 1
ATOM 707 N N A ARG A 1 91 ? 41.396 84.088 37.363 0.50 24.21 91 ARG A N 1
ATOM 708 N N B ARG A 1 91 ? 41.398 84.102 37.353 0.50 24.26 91 ARG A N 1
ATOM 709 C CA A ARG A 1 91 ? 41.063 85.449 37.744 0.50 24.13 91 ARG A CA 1
ATOM 710 C CA B ARG A 1 91 ? 41.108 85.480 37.700 0.50 23.70 91 ARG A CA 1
ATOM 711 C C A ARG A 1 91 ? 41.552 85.561 39.183 0.50 22.88 91 ARG A C 1
ATOM 712 C C B ARG A 1 91 ? 41.532 85.595 39.162 0.50 22.88 91 ARG A C 1
ATOM 713 O O A ARG A 1 91 ? 40.970 84.981 40.101 0.50 21.59 91 ARG A O 1
ATOM 714 O O B ARG A 1 91 ? 40.909 85.034 40.061 0.50 21.64 91 ARG A O 1
ATOM 729 N N . ILE A 1 92 ? 42.651 86.284 39.365 1.00 21.70 92 ILE A N 1
ATOM 730 C CA . ILE A 1 92 ? 43.250 86.461 40.682 1.00 21.66 92 ILE A CA 1
ATOM 731 C C . ILE A 1 92 ? 43.007 87.890 41.141 1.00 21.38 92 ILE A C 1
ATOM 732 O O . ILE A 1 92 ? 43.626 88.830 40.651 1.00 21.81 92 ILE A O 1
ATOM 737 N N . ARG A 1 93 ? 42.096 88.028 42.100 1.00 22.25 93 ARG A N 1
ATOM 738 C CA . ARG A 1 93 ? 41.682 89.327 42.598 1.00 21.47 93 ARG A CA 1
ATOM 739 C C . ARG A 1 93 ? 42.607 90.070 43.554 1.00 23.03 93 ARG A C 1
ATOM 740 O O . ARG A 1 93 ? 43.666 89.568 43.957 1.00 22.27 93 ARG A O 1
ATOM 748 N N . GLU A 1 94 ? 42.199 91.289 43.893 1.00 21.09 94 GLU A N 1
ATOM 749 C CA . GLU A 1 94 ? 42.986 92.147 44.758 1.00 21.78 94 GLU A CA 1
ATOM 750 C C . GLU A 1 94 ? 43.472 91.479 46.027 1.00 20.38 94 GLU A C 1
ATOM 751 O O . GLU A 1 94 ? 42.725 90.782 46.709 1.00 19.73 94 GLU A O 1
ATOM 757 N N . SER A 1 95 ? 44.745 91.704 46.330 1.00 21.49 95 SER A N 1
ATOM 758 C CA . SER A 1 95 ? 45.361 91.195 47.550 1.00 22.26 95 SER A CA 1
ATOM 759 C C . SER A 1 95 ? 45.499 89.687 47.694 1.00 22.83 95 SER A C 1
ATOM 760 O O . SER A 1 95 ? 45.783 89.196 48.784 1.00 21.45 95 SER A O 1
ATOM 763 N N . VAL A 1 96 ? 45.289 88.938 46.623 1.00 20.86 96 VAL A N 1
ATOM 764 C CA . VAL A 1 96 ? 45.466 87.497 46.733 1.00 19.22 96 VAL A CA 1
ATOM 765 C C . VAL A 1 96 ? 46.962 87.235 46.935 1.00 19.36 96 VAL A C 1
ATOM 766 O O . VAL A 1 96 ? 47.802 87.988 46.437 1.00 20.95 96 VAL A O 1
ATOM 770 N N . THR A 1 97 ? 47.288 86.199 47.700 1.00 19.82 97 THR A N 1
ATOM 771 C CA . THR A 1 97 ? 48.682 85.831 47.925 1.00 20.92 97 THR A CA 1
ATOM 772 C C . THR A 1 97 ? 48.841 84.347 47.597 1.00 21.65 97 THR A C 1
ATOM 773 O O . THR A 1 97 ? 48.062 83.513 48.059 1.00 22.56 97 THR A O 1
ATOM 777 N N . ILE A 1 98 ? 49.832 84.038 46.768 1.00 20.92 98 ILE A N 1
ATOM 778 C CA . ILE A 1 98 ? 50.138 82.667 46.375 1.00 20.02 98 ILE A CA 1
ATOM 779 C C . ILE A 1 98 ? 51.634 82.543 46.637 1.00 20.80 98 ILE A C 1
ATOM 780 O O . ILE A 1 98 ? 52.445 83.189 45.968 1.00 20.95 98 ILE A O 1
ATOM 785 N N . HIS A 1 99 ? 51.989 81.722 47.620 1.00 20.29 99 HIS A N 1
ATOM 786 C CA . HIS A 1 99 ? 53.383 81.553 48.010 1.00 21.16 99 HIS A CA 1
ATOM 787 C C . HIS A 1 99 ? 54.076 80.323 47.454 1.00 23.50 99 HIS A C 1
ATOM 788 O O . HIS A 1 99 ? 53.439 79.303 47.178 1.00 23.99 99 HIS A O 1
ATOM 795 N N . ARG A 1 100 ? 55.397 80.435 47.317 1.00 23.79 100 ARG A N 1
ATOM 796 C CA . ARG A 1 100 ? 56.237 79.362 46.795 1.00 24.37 100 ARG A CA 1
ATOM 797 C C . ARG A 1 100 ? 56.269 78.195 47.777 1.00 24.59 100 ARG A C 1
ATOM 798 O O . ARG A 1 100 ? 55.987 78.364 48.965 1.00 22.71 100 ARG A O 1
ATOM 806 N N . GLY A 1 101 ? 56.615 77.010 47.284 1.00 24.20 101 GLY A N 1
ATOM 807 C CA . GLY A 1 101 ? 56.656 75.850 48.159 1.00 24.08 101 GLY A CA 1
ATOM 808 C C . GLY A 1 101 ? 57.876 75.790 49.058 1.00 24.02 101 GLY A C 1
ATOM 809 O O . GLY A 1 101 ? 58.698 76.707 49.077 1.00 25.33 101 GLY A O 1
ATOM 810 N N . THR A 1 102 ? 57.973 74.712 49.828 1.00 25.97 102 THR A N 1
ATOM 811 C CA . THR A 1 102 ? 59.106 74.481 50.721 1.00 26.94 102 THR A CA 1
ATOM 812 C C . THR A 1 102 ? 59.753 73.196 50.225 1.00 28.08 102 THR A C 1
ATOM 813 O O . THR A 1 102 ? 59.091 72.377 49.588 1.00 27.45 102 THR A O 1
ATOM 817 N N . VAL A 1 103 ? 61.039 73.013 50.500 1.00 28.80 103 VAL A N 1
ATOM 818 C CA . VAL A 1 103 ? 61.699 71.790 50.058 1.00 30.07 103 VAL A CA 1
ATOM 819 C C . VAL A 1 103 ? 61.026 70.617 50.764 1.00 30.45 103 VAL A C 1
ATOM 820 O O . VAL A 1 103 ? 60.721 69.593 50.146 1.00 32.70 103 VAL A O 1
ATOM 824 N N . GLN A 1 104 ? 60.774 70.785 52.057 1.00 30.95 104 GLN A N 1
ATOM 825 C CA . GLN A 1 104 ? 60.153 69.737 52.855 1.00 30.78 104 GLN A CA 1
ATOM 826 C C . GLN A 1 104 ? 58.790 69.297 52.327 1.00 31.12 104 GLN A C 1
ATOM 827 O O . GLN A 1 104 ? 58.418 68.134 52.469 1.00 30.88 104 GLN A O 1
ATOM 833 N N . GLY A 1 105 ? 58.056 70.218 51.707 1.00 30.95 105 GLY A N 1
ATOM 834 C CA . GLY A 1 105 ? 56.739 69.885 51.189 1.00 29.70 105 GLY A CA 1
ATOM 835 C C . GLY A 1 105 ? 56.674 69.453 49.734 1.00 30.41 105 GLY A C 1
ATOM 836 O O . GLY A 1 105 ? 55.599 69.127 49.232 1.00 32.11 105 GLY A O 1
ATOM 837 N N . GLY A 1 106 ? 57.808 69.446 49.044 1.00 29.87 106 GLY A N 1
ATOM 838 C CA . GLY A 1 106 ? 57.801 69.038 47.648 1.00 28.91 106 GLY A CA 1
ATOM 839 C C . GLY A 1 106 ? 58.333 70.108 46.715 1.00 28.49 106 GLY A C 1
ATOM 840 O O . GLY A 1 106 ? 58.532 69.858 45.526 1.00 27.83 106 GLY A O 1
ATOM 841 N N . GLY A 1 107 ? 58.537 71.305 47.262 1.00 27.07 107 GLY A N 1
ATOM 842 C CA . GLY A 1 107 ? 59.072 72.426 46.506 1.00 27.61 107 GLY A CA 1
ATOM 843 C C . GLY A 1 107 ? 58.164 73.075 45.478 1.00 28.15 107 GLY A C 1
ATOM 844 O O . GLY A 1 107 ? 58.645 73.822 44.626 1.00 28.94 107 GLY A O 1
ATOM 845 N N . LEU A 1 108 ? 56.861 72.824 45.550 1.00 25.80 108 LEU A N 1
ATOM 846 C CA . LEU A 1 108 ? 55.953 73.401 44.564 1.00 25.07 108 LEU A CA 1
ATOM 847 C C . LEU A 1 108 ? 54.544 73.733 45.039 1.00 24.31 108 LEU A C 1
ATOM 848 O O . LEU A 1 108 ? 53.891 72.926 45.692 1.00 24.12 108 LEU A O 1
ATOM 853 N N . THR A 1 109 ? 54.091 74.935 44.696 1.00 22.88 109 THR A N 1
ATOM 854 C CA . THR A 1 109 ? 52.730 75.379 44.996 1.00 23.13 109 THR A CA 1
ATOM 855 C C . THR A 1 109 ? 52.116 75.450 43.603 1.00 23.16 109 THR A C 1
ATOM 856 O O . THR A 1 109 ? 52.640 76.141 42.729 1.00 24.27 109 THR A O 1
ATOM 860 N N . LYS A 1 110 ? 51.019 74.734 43.388 1.00 23.98 110 LYS A N 1
ATOM 861 C CA . LYS A 1 110 ? 50.413 74.697 42.063 1.00 23.69 110 LYS A CA 1
ATOM 862 C C . LYS A 1 110 ? 48.935 75.075 42.010 1.00 22.83 110 LYS A C 1
ATOM 863 O O . LYS A 1 110 ? 48.150 74.692 42.878 1.00 24.40 110 LYS A O 1
ATOM 869 N N . VAL A 1 111 ? 48.578 75.829 40.973 1.00 22.25 111 VAL A N 1
ATOM 870 C CA . VAL A 1 111 ? 47.203 76.266 40.739 1.00 22.23 111 VAL A CA 1
ATOM 871 C C . VAL A 1 111 ? 46.887 75.922 39.288 1.00 22.79 111 VAL A C 1
ATOM 872 O O . VAL A 1 111 ? 47.704 76.162 38.396 1.00 24.99 111 VAL A O 1
ATOM 876 N N . GLY A 1 112 ? 45.705 75.358 39.060 1.00 23.92 112 GLY A N 1
ATOM 877 C CA . GLY A 1 112 ? 45.313 74.973 37.718 1.00 23.43 112 GLY A CA 1
ATOM 878 C C . GLY A 1 112 ? 44.795 76.088 36.832 1.00 23.10 112 GLY A C 1
ATOM 879 O O . GLY A 1 112 ? 45.352 77.186 36.794 1.00 23.89 112 GLY A O 1
ATOM 880 N N . SER A 1 113 ? 43.715 75.800 36.115 1.00 21.05 113 SER A N 1
ATOM 881 C CA . SER A 1 113 ? 43.128 76.766 35.191 1.00 22.94 113 SER A CA 1
ATOM 882 C C . SER A 1 113 ? 41.661 77.066 35.483 1.00 21.63 113 SER A C 1
ATOM 883 O O . SER A 1 113 ? 40.979 76.294 36.152 1.00 21.37 113 SER A O 1
ATOM 886 N N . ASP A 1 114 ? 41.194 78.204 34.973 1.00 21.07 114 ASP A N 1
ATOM 887 C CA . ASP A 1 114 ? 39.806 78.629 35.122 1.00 21.32 114 ASP A CA 1
ATOM 888 C C . ASP A 1 114 ? 39.314 78.773 36.560 1.00 22.05 114 ASP A C 1
ATOM 889 O O . ASP A 1 114 ? 38.144 78.531 36.855 1.00 22.25 114 ASP A O 1
ATOM 894 N N . ASN A 1 115 ? 40.205 79.186 37.451 1.00 22.65 115 ASN A N 1
ATOM 895 C CA . ASN A 1 115 ? 39.838 79.371 38.851 1.00 22.35 115 ASN A CA 1
ATOM 896 C C . ASN A 1 115 ? 39.539 80.835 39.129 1.00 22.22 115 ASN A C 1
ATOM 897 O O . ASN A 1 115 ? 40.009 81.724 38.414 1.00 22.35 115 ASN A O 1
ATOM 902 N N . LEU A 1 116 ? 38.743 81.076 40.165 1.00 22.23 116 LEU A N 1
ATOM 903 C CA . LEU A 1 116 ? 38.433 82.434 40.592 1.00 21.57 116 LEU A CA 1
ATOM 904 C C . LEU A 1 116 ? 38.926 82.518 42.030 1.00 20.82 116 LEU A C 1
ATOM 905 O O . LEU A 1 116 ? 38.417 81.822 42.913 1.00 21.90 116 LEU A O 1
ATOM 910 N N . LEU A 1 117 ? 39.950 83.333 42.248 1.00 19.81 117 LEU A N 1
ATOM 911 C CA . LEU A 1 117 ? 40.517 83.520 43.583 1.00 20.52 117 LEU A CA 1
ATOM 912 C C . LEU A 1 117 ? 40.100 84.927 43.987 1.00 19.90 117 LEU A C 1
ATOM 913 O O . LEU A 1 117 ? 40.659 85.915 43.514 1.00 21.24 117 LEU A O 1
ATOM 918 N N . MET A 1 118 ? 39.095 85.009 44.848 1.00 19.67 118 MET A N 1
ATOM 919 C CA . MET A 1 118 ? 38.565 86.296 45.280 1.00 21.08 118 MET A CA 1
ATOM 920 C C . MET A 1 118 ? 39.453 87.061 46.256 1.00 22.51 118 MET A C 1
ATOM 921 O O . MET A 1 118 ? 40.463 86.546 46.741 1.00 22.36 118 MET A O 1
ATOM 926 N N . ILE A 1 119 ? 39.088 88.311 46.514 1.00 22.63 119 ILE A N 1
ATOM 927 C CA . ILE A 1 119 ? 39.861 89.197 47.383 1.00 22.88 119 ILE A CA 1
ATOM 928 C C . ILE A 1 119 ? 40.466 88.579 48.629 1.00 21.88 119 ILE A C 1
ATOM 929 O O . ILE A 1 119 ? 39.794 87.924 49.412 1.00 20.00 119 ILE A O 1
ATOM 934 N N A ASN A 1 120 ? 41.777 88.777 48.767 0.50 21.79 120 ASN A N 1
ATOM 935 N N B ASN A 1 120 ? 41.769 88.787 48.819 0.50 23.43 120 ASN A N 1
ATOM 936 C CA A ASN A 1 120 ? 42.542 88.297 49.913 0.50 21.14 120 ASN A CA 1
ATOM 937 C CA B ASN A 1 120 ? 42.446 88.276 50.013 0.50 23.55 120 ASN A CA 1
ATOM 938 C C A ASN A 1 120 ? 42.578 86.787 50.135 0.50 21.61 120 ASN A C 1
ATOM 939 C C B ASN A 1 120 ? 42.505 86.759 50.170 0.50 23.24 120 ASN A C 1
ATOM 940 O O A ASN A 1 120 ? 42.875 86.328 51.239 0.50 21.28 120 ASN A O 1
ATOM 941 O O B ASN A 1 120 ? 42.759 86.267 51.269 0.50 22.68 120 ASN A O 1
ATOM 950 N N . ALA A 1 121 ? 42.280 86.015 49.092 1.00 20.76 121 ALA A N 1
ATOM 951 C CA . ALA A 1 121 ? 42.336 84.564 49.196 1.00 20.29 121 ALA A CA 1
ATOM 952 C C . ALA A 1 121 ? 43.823 84.279 49.399 1.00 19.19 121 ALA A C 1
ATOM 953 O O . ALA A 1 121 ? 44.667 85.026 48.917 1.00 19.57 121 ALA A O 1
ATOM 955 N N . HIS A 1 122 ? 44.137 83.219 50.133 1.00 19.33 122 HIS A N 1
ATOM 956 C CA . HIS A 1 122 ? 45.519 82.858 50.406 1.00 19.28 122 HIS A CA 1
ATOM 957 C C . HIS A 1 122 ? 45.811 81.413 50.054 1.00 19.99 122 HIS A C 1
ATOM 958 O O . HIS A 1 122 ? 45.102 80.503 50.478 1.00 19.61 122 HIS A O 1
ATOM 965 N N . ILE A 1 123 ? 46.866 81.218 49.276 1.00 19.74 123 ILE A N 1
ATOM 966 C CA . ILE A 1 123 ? 47.300 79.880 48.895 1.00 22.09 123 ILE A CA 1
ATOM 967 C C . ILE A 1 123 ? 48.719 79.737 49.435 1.00 22.55 123 ILE A C 1
ATOM 968 O O . ILE A 1 123 ? 49.673 80.276 48.863 1.00 24.39 123 ILE A O 1
ATOM 973 N N . ALA A 1 124 ? 48.846 79.029 50.549 1.00 22.87 124 ALA A N 1
ATOM 974 C CA . ALA A 1 124 ? 50.130 78.838 51.209 1.00 22.11 124 ALA A CA 1
ATOM 975 C C . ALA A 1 124 ? 51.050 77.888 50.460 1.00 23.18 124 ALA A C 1
ATOM 976 O O . ALA A 1 124 ? 50.655 77.275 49.468 1.00 23.36 124 ALA A O 1
ATOM 978 N N . HIS A 1 125 ? 52.289 77.805 50.931 1.00 23.77 125 HIS A N 1
ATOM 979 C CA . HIS A 1 125 ? 53.320 76.925 50.380 1.00 22.79 125 HIS A CA 1
ATOM 980 C C . HIS A 1 125 ? 52.839 75.493 50.214 1.00 21.95 125 HIS A C 1
ATOM 981 O O . HIS A 1 125 ? 52.106 74.989 51.049 1.00 22.48 125 HIS A O 1
ATOM 988 N N . ASP A 1 126 ? 53.246 74.862 49.112 1.00 22.22 126 ASP A N 1
ATOM 989 C CA . ASP A 1 126 ? 52.953 73.459 48.827 1.00 22.42 126 ASP A CA 1
ATOM 990 C C . ASP A 1 126 ? 51.492 73.069 48.589 1.00 22.77 126 ASP A C 1
ATOM 991 O O . ASP A 1 126 ? 51.160 71.889 48.631 1.00 22.08 126 ASP A O 1
ATOM 996 N N . CYS A 1 127 ? 50.622 74.047 48.357 1.00 22.15 127 CYS A N 1
ATOM 997 C CA . CYS A 1 127 ? 49.225 73.726 48.084 1.00 22.09 127 CYS A CA 1
ATOM 998 C C . CYS A 1 127 ? 49.063 73.337 46.617 1.00 23.23 127 CYS A C 1
ATOM 999 O O . CYS A 1 127 ? 49.896 73.676 45.776 1.00 22.82 127 CYS A O 1
ATOM 1002 N N . THR A 1 128 ? 47.981 72.626 46.319 1.00 24.32 128 THR A N 1
ATOM 1003 C CA . THR A 1 128 ? 47.680 72.227 44.954 1.00 25.67 128 THR A CA 1
ATOM 1004 C C . THR A 1 128 ? 46.202 72.511 44.719 1.00 24.82 128 THR A C 1
ATOM 1005 O O . THR A 1 128 ? 45.343 71.845 45.287 1.00 28.14 128 THR A O 1
ATOM 1009 N N . VAL A 1 129 ? 45.917 73.524 43.909 1.00 23.62 129 VAL A N 1
ATOM 1010 C CA . VAL A 1 129 ? 44.540 73.877 43.587 1.00 21.66 129 VAL A CA 1
ATOM 1011 C C . VAL A 1 129 ? 44.312 73.428 42.152 1.00 21.43 129 VAL A C 1
ATOM 1012 O O . VAL A 1 129 ? 45.137 73.691 41.271 1.00 22.80 129 VAL A O 1
ATOM 1016 N N . GLY A 1 130 ? 43.196 72.745 41.933 1.00 22.31 130 GLY A N 1
ATOM 1017 C CA . GLY A 1 130 ? 42.876 72.229 40.615 1.00 23.79 130 GLY A CA 1
ATOM 1018 C C . GLY A 1 130 ? 42.346 73.244 39.621 1.00 24.73 130 GLY A C 1
ATOM 1019 O O . GLY A 1 130 ? 42.907 74.328 39.466 1.00 24.19 130 GLY A O 1
ATOM 1020 N N . ASN A 1 131 ? 41.251 72.882 38.956 1.00 24.43 131 ASN A N 1
ATOM 1021 C CA . ASN A 1 131 ? 40.636 73.726 37.937 1.00 23.67 131 ASN A CA 1
ATOM 1022 C C . ASN A 1 131 ? 39.177 74.032 38.240 1.00 22.23 131 ASN A C 1
ATOM 1023 O O . ASN A 1 131 ? 38.485 73.224 38.860 1.00 24.45 131 ASN A O 1
ATOM 1028 N N . ARG A 1 132 ? 38.714 75.187 37.768 1.00 22.92 132 ARG A N 1
ATOM 1029 C CA . ARG A 1 132 ? 37.323 75.611 37.956 1.00 24.84 132 ARG A CA 1
ATOM 1030 C C . ARG A 1 132 ? 36.911 75.786 39.416 1.00 24.45 132 ARG A C 1
ATOM 1031 O O . ARG A 1 132 ? 35.731 75.652 39.759 1.00 24.99 132 ARG A O 1
ATOM 1039 N N . CYS A 1 133 ? 37.881 76.093 40.270 1.00 21.75 133 CYS A N 1
ATOM 1040 C CA . CYS A 1 133 ? 37.615 76.287 41.692 1.00 22.16 133 CYS A CA 1
ATOM 1041 C C . CYS A 1 133 ? 37.301 77.735 42.018 1.00 21.98 133 CYS A C 1
ATOM 1042 O O . CYS A 1 133 ? 37.578 78.641 41.238 1.00 22.48 133 CYS A O 1
ATOM 1045 N N . ILE A 1 134 ? 36.729 77.938 43.198 1.00 24.19 134 ILE A N 1
ATOM 1046 C CA . ILE A 1 134 ? 36.435 79.272 43.674 1.00 24.54 134 ILE A CA 1
ATOM 1047 C C . ILE A 1 134 ? 36.841 79.369 45.131 1.00 24.41 134 ILE A C 1
ATOM 1048 O O . ILE A 1 134 ? 36.389 78.580 45.962 1.00 24.34 134 ILE A O 1
ATOM 1053 N N . LEU A 1 135 ? 37.736 80.303 45.426 1.00 24.00 135 LEU A N 1
ATOM 1054 C CA . LEU A 1 135 ? 38.140 80.564 46.801 1.00 23.87 135 LEU A CA 1
ATOM 1055 C C . LEU A 1 135 ? 37.545 81.943 47.028 1.00 22.87 135 LEU A C 1
ATOM 1056 O O . LEU A 1 135 ? 37.969 82.908 46.395 1.00 23.84 135 LEU A O 1
ATOM 1061 N N . ALA A 1 136 ? 36.546 82.027 47.903 1.00 21.54 136 ALA A N 1
ATOM 1062 C CA . ALA A 1 136 ? 35.877 83.293 48.179 1.00 21.12 136 ALA A CA 1
ATOM 1063 C C . ALA A 1 136 ? 36.718 84.231 49.042 1.00 23.29 136 ALA A C 1
ATOM 1064 O O . ALA A 1 136 ? 37.791 83.866 49.518 1.00 24.25 136 ALA A O 1
ATOM 1066 N N . ASN A 1 137 ? 36.223 85.450 49.237 1.00 23.59 137 ASN A N 1
ATOM 1067 C CA . ASN A 1 137 ? 36.940 86.452 50.021 1.00 23.59 137 ASN A CA 1
ATOM 1068 C C . ASN A 1 137 ? 37.549 85.917 51.304 1.00 22.82 137 ASN A C 1
ATOM 1069 O O . ASN A 1 137 ? 36.873 85.267 52.107 1.00 22.00 137 ASN A O 1
ATOM 1074 N N . ASN A 1 138 ? 38.835 86.207 51.480 1.00 22.86 138 ASN A N 1
ATOM 1075 C CA . ASN A 1 138 ? 39.574 85.808 52.672 1.00 23.53 138 ASN A CA 1
ATOM 1076 C C . ASN A 1 138 ? 39.687 84.301 52.903 1.00 23.74 138 ASN A C 1
ATOM 1077 O O . ASN A 1 138 ? 40.059 83.873 53.999 1.00 25.35 138 ASN A O 1
ATOM 1082 N N . ALA A 1 139 ? 39.356 83.497 51.896 1.00 23.34 139 ALA A N 1
ATOM 1083 C CA . ALA A 1 139 ? 39.467 82.046 52.030 1.00 24.20 139 ALA A CA 1
ATOM 1084 C C . ALA A 1 139 ? 40.954 81.786 52.226 1.00 24.91 139 ALA A C 1
ATOM 1085 O O . ALA A 1 139 ? 41.783 82.340 51.507 1.00 25.31 139 ALA A O 1
ATOM 1087 N N . THR A 1 140 ? 41.293 80.943 53.194 1.00 24.96 140 THR A N 1
ATOM 1088 C CA . THR A 1 140 ? 42.693 80.687 53.494 1.00 24.65 140 THR A CA 1
ATOM 1089 C C . THR A 1 140 ? 43.090 79.215 53.504 1.00 25.07 140 THR A C 1
ATOM 1090 O O . THR A 1 140 ? 42.544 78.422 54.268 1.00 24.64 140 THR A O 1
ATOM 1094 N N . LEU A 1 141 ? 44.040 78.862 52.643 1.00 23.99 141 LEU A N 1
ATOM 1095 C CA . LEU A 1 141 ? 44.539 77.498 52.575 1.00 25.32 141 LEU A CA 1
ATOM 1096 C C . LEU A 1 141 ? 45.886 77.457 53.287 1.00 24.67 141 LEU A C 1
ATOM 1097 O O . LEU A 1 141 ? 46.829 78.135 52.885 1.00 24.92 141 LEU A O 1
ATOM 1102 N N . ALA A 1 142 ? 45.965 76.683 54.361 1.00 25.48 142 ALA A N 1
ATOM 1103 C CA . ALA A 1 142 ? 47.212 76.542 55.091 1.00 26.36 142 ALA A CA 1
ATOM 1104 C C . ALA A 1 142 ? 48.138 75.719 54.197 1.00 26.67 142 ALA A C 1
ATOM 1105 O O . ALA A 1 142 ? 47.741 75.284 53.113 1.00 29.11 142 ALA A O 1
ATOM 1107 N N . GLY A 1 143 ? 49.367 75.495 54.636 1.00 27.90 143 GLY A N 1
ATOM 1108 C CA . GLY A 1 143 ? 50.292 74.743 53.802 1.00 25.03 143 GLY A CA 1
ATOM 1109 C C . GLY A 1 143 ? 49.933 73.293 53.516 1.00 24.17 143 GLY A C 1
ATOM 1110 O O . GLY A 1 143 ? 49.249 72.637 54.304 1.00 24.07 143 GLY A O 1
ATOM 1111 N N . HIS A 1 144 ? 50.391 72.801 52.368 1.00 23.11 144 HIS A N 1
ATOM 1112 C CA . HIS A 1 144 ? 50.187 71.407 51.973 1.00 24.90 144 HIS A CA 1
ATOM 1113 C C . HIS A 1 144 ? 48.729 71.013 51.717 1.00 25.62 144 HIS A C 1
ATOM 1114 O O . HIS A 1 144 ? 48.387 69.834 51.775 1.00 27.26 144 HIS A O 1
ATOM 1121 N N . VAL A 1 145 ? 47.869 71.986 51.442 1.00 23.11 145 VAL A N 1
ATOM 1122 C CA . VAL A 1 145 ? 46.460 71.688 51.194 1.00 23.46 145 VAL A CA 1
ATOM 1123 C C . VAL A 1 145 ? 46.151 71.414 49.722 1.00 23.18 145 VAL A C 1
ATOM 1124 O O . VAL A 1 145 ? 46.746 72.017 48.829 1.00 23.45 145 VAL A O 1
ATOM 1128 N N . SER A 1 146 ? 45.228 70.485 49.478 1.00 23.90 146 SER A N 1
ATOM 1129 C CA . SER A 1 146 ? 44.809 70.165 48.120 1.00 23.77 146 SER A CA 1
ATOM 1130 C C . SER A 1 146 ? 43.346 70.555 47.968 1.00 24.48 146 SER A C 1
ATOM 1131 O O . SER A 1 146 ? 42.523 70.231 48.824 1.00 25.34 146 SER A O 1
ATOM 1134 N N . VAL A 1 147 ? 43.036 71.282 46.900 1.00 22.34 147 VAL A N 1
ATOM 1135 C CA . VAL A 1 147 ? 41.661 71.674 46.610 1.00 23.41 147 VAL A CA 1
ATOM 1136 C C . VAL A 1 147 ? 41.402 71.111 45.217 1.00 24.21 147 VAL A C 1
ATOM 1137 O O . VAL A 1 147 ? 42.009 71.551 44.236 1.00 23.59 147 VAL A O 1
ATOM 1141 N N . ASP A 1 148 ? 40.511 70.128 45.134 1.00 23.80 148 ASP A N 1
ATOM 1142 C CA . ASP A 1 148 ? 40.229 69.484 43.854 1.00 25.24 148 ASP A CA 1
ATOM 1143 C C . ASP A 1 148 ? 39.281 70.261 42.937 1.00 25.39 148 ASP A C 1
ATOM 1144 O O . ASP A 1 148 ? 38.651 71.232 43.354 1.00 24.62 148 ASP A O 1
ATOM 1149 N N . ASP A 1 149 ? 39.191 69.830 41.681 1.00 23.78 149 ASP A N 1
ATOM 1150 C CA . ASP A 1 149 ? 38.360 70.501 40.682 1.00 23.58 149 ASP A CA 1
ATOM 1151 C C . ASP A 1 149 ? 36.941 70.863 41.100 1.00 23.99 149 ASP A C 1
ATOM 1152 O O . ASP A 1 149 ? 36.264 70.092 41.784 1.00 24.51 149 ASP A O 1
ATOM 1157 N N . PHE A 1 150 ? 36.514 72.048 40.662 1.00 24.09 150 PHE A N 1
ATOM 1158 C CA . PHE A 1 150 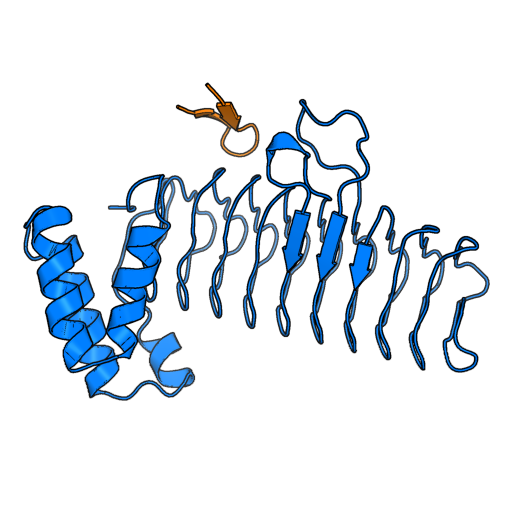? 35.177 72.574 40.914 1.00 25.44 150 PHE A CA 1
ATOM 1159 C C . PHE A 1 150 ? 34.841 72.907 42.365 1.00 25.44 150 PHE A C 1
ATOM 1160 O O . PHE A 1 150 ? 33.736 73.366 42.655 1.00 26.87 150 PHE A O 1
ATOM 1168 N N . ALA A 1 151 ? 35.779 72.689 43.279 1.00 24.62 151 ALA A N 1
ATOM 1169 C CA . ALA A 1 151 ? 35.508 72.974 44.682 1.00 24.27 151 ALA A CA 1
ATOM 1170 C C . ALA A 1 151 ? 35.318 74.467 44.927 1.00 23.82 151 ALA A C 1
ATOM 1171 O O . ALA A 1 151 ? 35.960 75.301 44.291 1.00 22.51 151 ALA A O 1
ATOM 1173 N N . ILE A 1 152 ? 34.418 74.792 45.847 1.00 24.05 152 ILE A N 1
ATOM 1174 C CA . ILE A 1 152 ? 34.140 76.177 46.212 1.00 23.87 152 ILE A CA 1
ATOM 1175 C C . ILE A 1 152 ? 34.374 76.304 47.713 1.00 25.22 152 ILE A C 1
ATOM 1176 O O . ILE A 1 152 ? 33.796 75.550 48.500 1.00 24.71 152 ILE A O 1
ATOM 1181 N N A ILE A 1 153 ? 35.225 77.247 48.106 0.50 24.67 153 ILE A N 1
ATOM 1182 N N B ILE A 1 153 ? 35.229 77.250 48.097 0.50 24.94 153 ILE A N 1
ATOM 1183 C CA A ILE A 1 153 ? 35.526 77.464 49.517 0.50 25.08 153 ILE A CA 1
ATOM 1184 C CA B ILE A 1 153 ? 35.553 77.489 49.501 0.50 25.40 153 ILE A CA 1
ATOM 1185 C C A ILE A 1 153 ? 34.956 78.809 49.947 0.50 25.51 153 ILE A C 1
ATOM 1186 C C B ILE A 1 153 ? 34.941 78.819 49.932 0.50 25.82 153 ILE A C 1
ATOM 1187 O O A ILE A 1 153 ? 35.367 79.855 49.446 0.50 24.70 153 ILE A O 1
ATOM 1188 O O B ILE A 1 153 ? 35.312 79.873 49.412 0.50 25.16 153 ILE A O 1
ATOM 1197 N N . GLY A 1 154 ? 34.009 78.766 50.881 1.00 25.11 154 GLY A N 1
ATOM 1198 C CA . GLY A 1 154 ? 33.357 79.975 51.358 1.00 24.80 154 GLY A CA 1
ATOM 1199 C C . GLY A 1 154 ? 34.232 81.063 51.950 1.00 26.11 154 GLY A C 1
ATOM 1200 O O . GLY A 1 154 ? 35.392 80.838 52.297 1.00 26.42 154 GLY A O 1
ATOM 1201 N N . GLY A 1 155 ? 33.655 82.255 52.081 1.00 25.74 155 GLY A N 1
ATOM 1202 C CA . GLY A 1 155 ? 34.390 83.379 52.627 1.00 26.03 155 GLY A CA 1
ATOM 1203 C C . GLY A 1 155 ? 34.865 83.181 54.054 1.00 25.87 155 GLY A C 1
ATOM 1204 O O . GLY A 1 155 ? 34.157 82.599 54.875 1.00 25.77 155 GLY A O 1
ATOM 1205 N N A MET A 1 156 ? 36.073 83.665 54.338 0.50 25.84 156 MET A N 1
ATOM 1206 N N B MET A 1 156 ? 36.070 83.664 54.335 0.50 27.09 156 MET A N 1
ATOM 1207 C CA A MET A 1 156 ? 36.695 83.572 55.658 0.50 27.56 156 MET A CA 1
ATOM 1208 C CA B MET A 1 156 ? 36.665 83.568 55.659 0.50 29.46 156 MET A CA 1
ATOM 1209 C C A MET A 1 156 ? 36.945 82.156 56.165 0.50 27.77 156 MET A C 1
ATOM 1210 C C B MET A 1 156 ? 36.841 82.147 56.182 0.50 29.16 156 MET A C 1
ATOM 1211 O O A MET A 1 156 ? 37.236 81.961 57.344 0.50 27.35 156 MET A O 1
ATOM 1212 O O B MET A 1 156 ? 36.956 81.937 57.389 0.50 29.14 156 MET A O 1
ATOM 1221 N N . THR A 1 157 ? 36.859 81.174 55.277 1.00 27.17 157 THR A N 1
ATOM 1222 C CA . THR A 1 157 ? 37.063 79.787 55.672 1.00 27.68 157 THR A CA 1
ATOM 1223 C C . THR A 1 157 ? 38.549 79.444 55.623 1.00 28.15 157 THR A C 1
ATOM 1224 O O . THR A 1 157 ? 39.263 79.861 54.713 1.00 26.85 157 THR A O 1
ATOM 1228 N N . ALA A 1 158 ? 39.020 78.708 56.625 1.00 27.62 158 ALA A N 1
ATOM 1229 C CA . ALA A 1 158 ? 40.417 78.306 56.662 1.00 26.41 158 ALA A CA 1
ATOM 1230 C C . ALA A 1 158 ? 40.494 76.792 56.559 1.00 25.79 158 ALA A C 1
ATOM 1231 O O . ALA A 1 158 ? 39.742 76.081 57.220 1.00 27.05 158 ALA A O 1
ATOM 1233 N N . VAL A 1 159 ? 41.389 76.302 55.711 1.00 23.90 159 VAL A N 1
ATOM 1234 C CA . VAL A 1 159 ? 41.570 74.866 55.561 1.00 23.77 159 VAL A CA 1
ATOM 1235 C C . VAL A 1 159 ? 42.903 74.572 56.230 1.00 24.92 159 VAL A C 1
ATOM 1236 O O . VAL A 1 159 ? 43.924 75.155 55.870 1.00 22.39 159 VAL A O 1
ATOM 1240 N N . HIS A 1 160 ? 42.881 73.680 57.214 1.00 25.16 160 HIS A N 1
ATOM 1241 C CA . HIS A 1 160 ? 44.084 73.336 57.957 1.00 26.65 160 HIS A CA 1
ATOM 1242 C C . HIS A 1 160 ? 45.097 72.564 57.132 1.00 25.51 160 HIS A C 1
ATOM 1243 O O . HIS A 1 160 ? 44.757 71.936 56.131 1.00 25.63 160 HIS A O 1
ATOM 1250 N N . GLN A 1 161 ? 46.349 72.613 57.566 1.00 23.90 161 GLN A N 1
ATOM 1251 C CA . GLN A 1 161 ? 47.424 71.950 56.847 1.00 26.73 161 GLN A CA 1
ATOM 1252 C C . GLN A 1 161 ? 47.189 70.491 56.488 1.00 25.95 161 GLN A C 1
ATOM 1253 O O . GLN A 1 161 ? 46.629 69.719 57.276 1.00 25.17 161 GLN A O 1
ATOM 1259 N N . PHE A 1 162 ? 47.634 70.138 55.282 1.00 26.22 162 PHE A N 1
ATOM 1260 C CA . PHE A 1 162 ? 47.557 68.781 54.744 1.00 27.35 162 PHE A CA 1
ATOM 1261 C C . PHE A 1 162 ? 46.174 68.258 54.377 1.00 28.52 162 PHE A C 1
ATOM 1262 O O . PHE A 1 162 ? 46.049 67.131 53.896 1.00 26.96 162 PHE A O 1
ATOM 1270 N N . CYS A 1 163 ? 45.138 69.062 54.586 1.00 27.30 163 CYS A N 1
ATOM 1271 C CA . CYS A 1 163 ? 43.790 68.611 54.273 1.00 27.02 163 CYS A CA 1
ATOM 1272 C C . CYS A 1 163 ? 43.470 68.616 52.787 1.00 26.13 163 CYS A C 1
ATOM 1273 O O . CYS A 1 163 ? 44.080 69.347 52.001 1.00 24.69 163 CYS A O 1
ATOM 1276 N N . ILE A 1 164 ? 42.511 67.775 52.412 1.00 26.05 164 ILE A N 1
ATOM 1277 C CA . ILE A 1 164 ? 42.070 67.679 51.028 1.00 25.92 164 ILE A CA 1
ATOM 1278 C C . ILE A 1 164 ? 40.600 68.075 50.932 1.00 26.64 164 ILE A C 1
ATOM 1279 O O . ILE A 1 164 ? 39.759 67.580 51.691 1.00 25.87 164 ILE A O 1
ATOM 1284 N N . ILE A 1 165 ? 40.304 68.976 50.003 1.00 25.20 165 ILE A N 1
ATOM 1285 C CA . ILE A 1 165 ? 38.937 69.416 49.750 1.00 26.07 165 ILE A CA 1
ATOM 1286 C C . ILE A 1 165 ? 38.563 68.740 48.426 1.00 25.37 165 ILE A C 1
ATOM 1287 O O . ILE A 1 165 ? 39.022 69.142 47.357 1.00 26.73 165 ILE A O 1
ATOM 1292 N N . GLY A 1 166 ? 37.743 67.697 48.511 1.00 26.22 166 GLY A N 1
ATOM 1293 C CA . GLY A 1 166 ? 37.350 66.945 47.331 1.00 25.35 166 GLY A CA 1
ATOM 1294 C C . GLY A 1 166 ? 36.706 67.697 46.180 1.00 25.05 166 GLY A C 1
ATOM 1295 O O . GLY A 1 166 ? 36.251 68.828 46.326 1.00 24.35 166 GLY A O 1
ATOM 1296 N N . ALA A 1 167 ? 36.662 67.044 45.023 1.00 24.70 167 ALA A N 1
ATOM 1297 C CA . ALA A 1 167 ? 36.079 67.635 43.828 1.00 24.37 167 ALA A CA 1
ATOM 1298 C C . ALA A 1 167 ? 34.594 67.935 44.022 1.00 24.74 167 ALA A C 1
ATOM 1299 O O . ALA A 1 167 ? 33.889 67.184 44.688 1.00 23.74 167 ALA A O 1
ATOM 1301 N N . HIS A 1 168 ? 34.138 69.045 43.446 1.00 25.50 168 HIS A N 1
ATOM 1302 C CA . HIS A 1 168 ? 32.737 69.463 43.516 1.00 26.76 168 HIS A CA 1
ATOM 1303 C C . HIS A 1 168 ? 32.225 69.749 44.924 1.00 27.25 168 HIS A C 1
ATOM 1304 O O . HIS A 1 168 ? 31.017 69.866 45.145 1.00 27.94 168 HIS A O 1
ATOM 1311 N N . VAL A 1 169 ? 33.146 69.870 45.871 1.00 26.96 169 VAL A N 1
ATOM 1312 C CA . VAL A 1 169 ? 32.780 70.155 47.249 1.00 26.02 169 VAL A CA 1
ATOM 1313 C C . VAL A 1 169 ? 32.417 71.627 47.435 1.00 27.42 169 VAL A C 1
ATOM 1314 O O . VAL A 1 169 ? 32.894 72.502 46.703 1.00 26.16 169 VAL A O 1
ATOM 1318 N N A MET A 1 170 ? 31.560 71.895 48.409 0.50 27.73 170 MET A N 1
ATOM 1319 N N B MET A 1 170 ? 31.553 71.879 48.413 0.50 28.11 170 MET A N 1
ATOM 1320 C CA A MET A 1 170 ? 31.187 73.260 48.729 0.50 28.48 170 MET A CA 1
ATOM 1321 C CA B MET A 1 170 ? 31.108 73.224 48.755 0.50 29.13 170 MET A CA 1
ATOM 1322 C C A MET A 1 170 ? 31.330 73.438 50.228 0.50 28.59 170 MET A C 1
ATOM 1323 C C B MET A 1 170 ? 31.330 73.423 50.252 0.50 29.03 170 MET A C 1
ATOM 1324 O O A MET A 1 170 ? 30.665 72.765 51.013 0.50 29.02 170 MET A O 1
ATOM 1325 O O B MET A 1 170 ? 30.711 72.739 51.066 0.50 29.43 170 MET A O 1
ATOM 1334 N N . VAL A 1 171 ? 32.224 74.338 50.616 1.00 28.52 171 VAL A N 1
ATOM 1335 C CA . VAL A 1 171 ? 32.478 74.611 52.023 1.00 29.77 171 VAL A CA 1
ATOM 1336 C C . VAL A 1 171 ? 31.831 75.945 52.365 1.00 30.51 171 VAL A C 1
ATOM 1337 O O . VAL A 1 171 ? 32.122 76.957 51.733 1.00 30.33 171 VAL A O 1
ATOM 1341 N N . GLY A 1 172 ? 30.941 75.934 53.353 1.00 31.10 172 GLY A N 1
ATOM 1342 C CA . GLY A 1 172 ? 30.267 77.155 53.756 1.00 31.87 172 GLY A CA 1
ATOM 1343 C C . GLY A 1 172 ? 31.246 78.169 54.309 1.00 31.98 172 GLY A C 1
ATOM 1344 O O . GLY A 1 172 ? 32.317 77.802 54.792 1.00 30.42 172 GLY A O 1
ATOM 1345 N N . GLY A 1 173 ? 30.882 79.446 54.242 1.00 32.60 173 GLY A N 1
ATOM 1346 C CA . GLY A 1 173 ? 31.759 80.487 54.747 1.00 33.83 173 GLY A CA 1
ATOM 1347 C C . GLY A 1 173 ? 31.954 80.415 56.251 1.00 35.92 173 GLY A C 1
ATOM 1348 O O . GLY A 1 173 ? 31.231 79.700 56.944 1.00 36.50 173 GLY A O 1
ATOM 1349 N N . CYS A 1 174 ? 32.936 81.159 56.752 1.00 37.84 174 CYS A N 1
ATOM 1350 C CA . CYS A 1 174 ? 33.232 81.197 58.182 1.00 40.96 174 CYS A CA 1
ATOM 1351 C C . CYS A 1 174 ? 33.408 79.787 58.749 1.00 40.40 174 CYS A C 1
ATOM 1352 O O . CYS A 1 174 ? 32.889 79.477 59.822 1.00 41.62 174 CYS A O 1
ATOM 1355 N N . SER A 1 175 ? 34.144 78.939 58.039 1.00 38.24 175 SER A N 1
ATOM 1356 C CA . SER A 1 175 ? 34.356 77.566 58.489 1.00 37.04 175 SER A CA 1
ATOM 1357 C C . SER A 1 175 ? 35.811 77.243 58.788 1.00 36.14 175 SER A C 1
ATOM 1358 O O . SER A 1 175 ? 36.722 77.961 58.377 1.00 35.94 175 SER A O 1
ATOM 1361 N N . GLY A 1 176 ? 36.010 76.146 59.514 1.00 35.44 176 GLY A N 1
ATOM 1362 C CA . GLY A 1 176 ? 37.346 75.690 59.852 1.0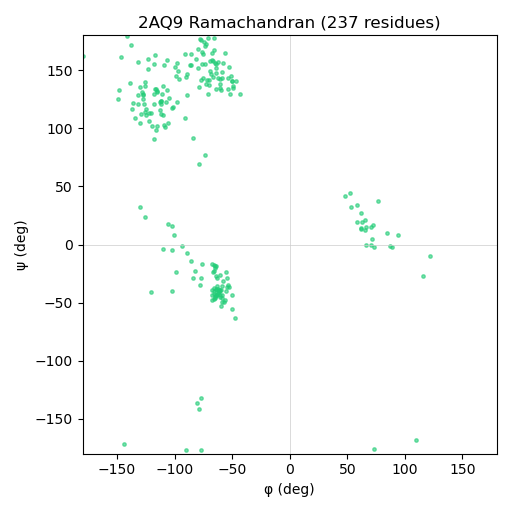0 33.62 176 GLY A CA 1
ATOM 1363 C C . GLY A 1 176 ? 37.426 74.218 59.487 1.00 32.18 176 GLY A C 1
ATOM 1364 O O . GLY A 1 176 ? 36.862 73.379 60.180 1.00 33.45 176 GLY A O 1
ATOM 1365 N N . VAL A 1 177 ? 38.107 73.903 58.388 1.00 30.37 177 VAL A N 1
ATOM 1366 C CA . VAL A 1 177 ? 38.230 72.522 57.931 1.00 27.95 177 VAL A CA 1
ATOM 1367 C C . VAL A 1 177 ? 39.476 71.852 58.503 1.00 28.34 177 VAL A C 1
ATOM 1368 O O . VAL A 1 177 ? 40.594 72.154 58.097 1.00 28.73 177 VAL A O 1
ATOM 1372 N N . ALA A 1 178 ? 39.275 70.919 59.430 1.00 28.54 178 ALA A N 1
ATOM 1373 C CA . ALA A 1 178 ? 40.390 70.240 60.083 1.00 28.35 178 ALA A CA 1
ATOM 1374 C C . ALA A 1 178 ? 40.669 68.829 59.578 1.00 30.01 178 ALA A C 1
ATOM 1375 O O . ALA A 1 178 ? 41.628 68.191 60.013 1.00 29.91 178 ALA A O 1
ATOM 1377 N N . GLN A 1 179 ? 39.830 68.334 58.676 1.00 29.77 179 GLN A N 1
ATOM 1378 C CA . GLN A 1 179 ? 40.031 67.005 58.113 1.00 31.55 179 GLN A CA 1
ATOM 1379 C C . GLN A 1 179 ? 39.676 66.988 56.633 1.00 30.50 179 GLN A C 1
ATOM 1380 O O . GLN A 1 179 ? 39.276 68.007 56.074 1.00 31.22 179 GLN A O 1
ATOM 1386 N N . ASP A 1 180 ? 39.829 65.832 55.999 1.00 29.22 180 ASP A N 1
ATOM 1387 C CA . ASP A 1 180 ? 39.547 65.708 54.576 1.00 28.81 180 ASP A CA 1
ATOM 1388 C C . ASP A 1 180 ? 38.057 65.677 54.257 1.00 29.35 180 ASP A C 1
ATOM 1389 O O . ASP A 1 180 ? 37.260 65.117 55.011 1.00 30.32 180 ASP A O 1
ATOM 1394 N N . VAL A 1 181 ? 37.690 66.291 53.136 1.00 27.82 181 VAL A N 1
ATOM 1395 C CA . VAL A 1 181 ? 36.297 66.338 52.708 1.00 28.01 181 VAL A CA 1
ATOM 1396 C C . VAL A 1 181 ? 36.137 65.520 51.433 1.00 27.57 181 VAL A C 1
ATOM 1397 O O . VAL A 1 181 ? 36.712 65.854 50.396 1.00 28.39 181 VAL A O 1
ATOM 1401 N N . PRO A 1 182 ? 35.360 64.427 51.495 1.00 27.86 182 PRO A N 1
ATOM 1402 C CA . PRO A 1 182 ? 35.146 63.579 50.318 1.00 28.35 182 PRO A CA 1
ATOM 1403 C C . PRO A 1 182 ?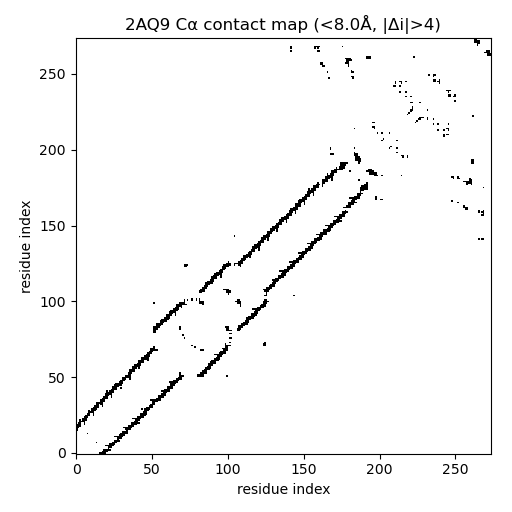 34.557 64.402 49.181 1.00 26.17 182 PRO A C 1
ATOM 1404 O O . PRO A 1 182 ? 33.945 65.436 49.419 1.00 26.14 182 PRO A O 1
ATOM 1408 N N . PRO A 1 183 ? 34.736 63.957 47.931 1.00 26.29 183 PRO A N 1
ATOM 1409 C CA . PRO A 1 183 ? 34.174 64.723 46.815 1.00 27.13 183 PRO A CA 1
ATOM 1410 C C . PRO A 1 183 ? 32.644 64.745 46.849 1.00 27.77 183 PRO A C 1
ATOM 1411 O O . PRO A 1 183 ? 32.014 63.863 47.447 1.00 25.84 183 PRO A O 1
ATOM 1415 N N . TYR A 1 184 ? 32.068 65.768 46.217 1.00 26.11 184 TYR A N 1
ATOM 1416 C CA . TYR A 1 184 ? 30.617 65.945 46.105 1.00 27.18 184 TYR A CA 1
ATOM 1417 C C . TYR A 1 184 ? 29.917 66.345 47.397 1.00 26.91 184 TYR A C 1
ATOM 1418 O O . TYR A 1 184 ? 28.690 66.450 47.430 1.00 28.75 184 TYR A O 1
ATOM 1427 N N . VAL A 1 185 ? 30.692 66.582 48.447 1.00 25.95 185 VAL A N 1
ATOM 1428 C CA . VAL A 1 185 ? 30.132 66.915 49.749 1.00 27.17 185 VAL A CA 1
ATOM 1429 C C . VAL A 1 185 ? 30.057 68.398 50.109 1.00 27.00 185 VAL A C 1
ATOM 1430 O O . VAL A 1 185 ? 30.873 69.208 49.662 1.00 23.80 185 VAL A O 1
ATOM 1434 N N . ILE A 1 186 ? 29.045 68.730 50.910 1.00 28.70 186 ILE A N 1
ATOM 1435 C CA . ILE A 1 186 ? 28.824 70.081 51.417 1.00 29.76 186 ILE A CA 1
ATOM 1436 C C . ILE A 1 186 ? 29.253 70.036 52.885 1.00 30.46 186 ILE A C 1
ATOM 1437 O O . ILE A 1 186 ? 28.779 69.192 53.652 1.00 29.19 186 ILE A O 1
ATOM 1442 N N . ALA A 1 187 ? 30.154 70.934 53.273 1.00 30.84 187 ALA A N 1
ATOM 1443 C CA . ALA A 1 187 ? 30.655 70.976 54.647 1.00 32.77 187 ALA A CA 1
ATOM 1444 C C . ALA A 1 187 ? 30.541 72.390 55.196 1.00 34.63 187 ALA A C 1
ATOM 1445 O O . ALA A 1 187 ? 30.562 73.352 54.435 1.00 31.45 187 ALA A O 1
ATOM 1447 N N A GLN A 1 188 ? 30.439 72.517 56.514 0.50 36.10 188 GLN A N 1
ATOM 1448 N N B GLN A 1 188 ? 30.429 72.521 56.515 0.50 36.48 188 GLN A N 1
ATOM 1449 C CA A GLN A 1 188 ? 30.307 73.835 57.116 0.50 38.89 188 GLN A CA 1
ATOM 1450 C CA B GLN A 1 188 ? 30.307 73.844 57.121 0.50 39.35 188 GLN A CA 1
ATOM 1451 C C A GLN A 1 188 ? 30.510 73.818 58.633 0.50 39.76 188 GLN A C 1
ATOM 1452 C C B GLN A 1 188 ? 30.512 73.817 58.634 0.50 40.14 188 GLN A C 1
ATOM 1453 O O A GLN A 1 188 ? 30.301 72.794 59.277 0.50 39.31 188 GLN A O 1
ATOM 1454 O O B GLN A 1 188 ? 30.307 72.782 59.276 0.50 39.63 188 GLN A O 1
ATOM 1465 N N . GLY A 1 189 ? 30.931 74.956 59.184 1.00 40.73 189 GLY A N 1
ATOM 1466 C CA . GLY A 1 189 ? 31.153 75.084 60.622 1.00 42.84 189 GLY A CA 1
ATOM 1467 C C . GLY A 1 189 ? 32.572 74.849 61.110 1.00 44.52 189 GLY A C 1
ATOM 1468 O O . GLY A 1 189 ? 33.388 74.298 60.371 1.00 46.08 189 GLY A O 1
ATOM 1469 N N . ASN A 1 190 ? 32.892 75.299 62.326 1.00 45.49 190 ASN A N 1
ATOM 1470 C CA . ASN A 1 190 ? 34.229 75.026 62.873 1.00 45.73 190 ASN A CA 1
ATOM 1471 C C . ASN A 1 190 ? 34.215 74.099 64.042 1.00 45.51 190 ASN A C 1
ATOM 1472 O O . ASN A 1 190 ? 33.679 74.435 65.136 1.00 45.09 190 ASN A O 1
ATOM 1477 N N . HIS A 1 191 ? 34.792 73.081 64.113 1.00 43.44 191 HIS A N 1
ATOM 1478 C CA . HIS A 1 191 ? 35.288 72.463 62.878 1.00 42.22 191 HIS A CA 1
ATOM 1479 C C . HIS A 1 191 ? 34.232 71.977 61.910 1.00 40.40 191 HIS A C 1
ATOM 1480 O O . HIS A 1 191 ? 33.048 71.831 62.315 1.00 39.81 191 HIS A O 1
ATOM 1487 N N . ALA A 1 192 ? 34.580 71.833 60.636 1.00 38.08 192 ALA A N 1
ATOM 1488 C CA . ALA A 1 192 ? 33.595 71.452 59.625 1.00 37.21 192 ALA A CA 1
ATOM 1489 C C . ALA A 1 192 ? 33.061 70.028 59.672 1.00 35.34 192 ALA A C 1
ATOM 1490 O O . ALA A 1 192 ? 33.797 69.083 59.946 1.00 34.51 192 ALA A O 1
ATOM 1492 N N . THR A 1 193 ? 31.766 69.897 59.393 1.00 34.50 193 THR A N 1
ATOM 1493 C CA . THR A 1 193 ? 31.089 68.604 59.360 1.00 35.31 193 THR A CA 1
ATOM 1494 C C . THR A 1 193 ? 30.269 68.533 58.066 1.00 36.09 193 THR A C 1
ATOM 1495 O O . THR A 1 193 ? 29.926 69.563 57.483 1.00 35.56 193 THR A O 1
ATOM 1499 N N . PRO A 1 194 ? 29.953 67.315 57.597 1.00 36.19 194 PRO A N 1
ATOM 1500 C CA . PRO A 1 194 ? 29.179 67.101 56.367 1.00 36.92 194 PRO A CA 1
ATOM 1501 C C . PRO A 1 194 ? 27.668 67.322 56.485 1.00 37.79 194 PRO A C 1
ATOM 1502 O O . PRO A 1 194 ? 27.055 66.965 57.493 1.00 38.82 194 PRO A O 1
ATOM 1506 N N . PHE A 1 195 ? 27.075 67.910 55.449 1.00 36.35 195 PHE A N 1
ATOM 1507 C CA . PHE A 1 195 ? 25.639 68.169 55.433 1.00 36.39 195 PHE A CA 1
ATOM 1508 C C . PHE A 1 195 ? 24.965 67.691 54.149 1.00 35.65 195 PHE A C 1
ATOM 1509 O O . PHE A 1 195 ? 23.994 68.294 53.693 1.00 37.83 195 PHE A O 1
ATOM 1517 N N . GLY A 1 196 ? 25.477 66.615 53.562 1.00 33.50 196 GLY A N 1
ATOM 1518 C CA . GLY A 1 196 ? 24.873 66.097 52.350 1.00 31.84 196 GLY A CA 1
ATOM 1519 C C . GLY A 1 196 ? 25.689 66.274 51.086 1.00 30.27 196 GLY A C 1
ATOM 1520 O O . GLY A 1 196 ? 26.869 66.626 51.131 1.00 28.93 196 GLY A O 1
ATOM 1521 N N . VAL A 1 197 ? 25.041 66.030 49.952 1.00 29.19 197 VAL A N 1
ATOM 1522 C CA . VAL A 1 197 ? 25.676 66.130 48.644 1.00 29.22 197 VAL A CA 1
ATOM 1523 C C . VAL A 1 197 ? 25.367 67.458 47.960 1.00 28.66 197 VAL A C 1
ATOM 1524 O O . VAL A 1 197 ? 24.275 68.007 48.111 1.00 28.28 197 VAL A O 1
ATOM 1528 N N . ASN A 1 198 ? 26.343 67.973 47.216 1.00 28.01 198 ASN A N 1
ATOM 1529 C CA . ASN A 1 198 ? 26.189 69.229 46.491 1.00 25.97 198 ASN A CA 1
ATOM 1530 C C . ASN A 1 198 ? 25.382 68.934 45.225 1.00 25.91 198 ASN A C 1
ATOM 1531 O O . ASN A 1 198 ? 25.895 68.999 44.113 1.00 23.29 198 ASN A O 1
ATOM 1536 N N . ILE A 1 199 ? 24.105 68.611 45.408 1.00 24.70 199 ILE A N 1
ATOM 1537 C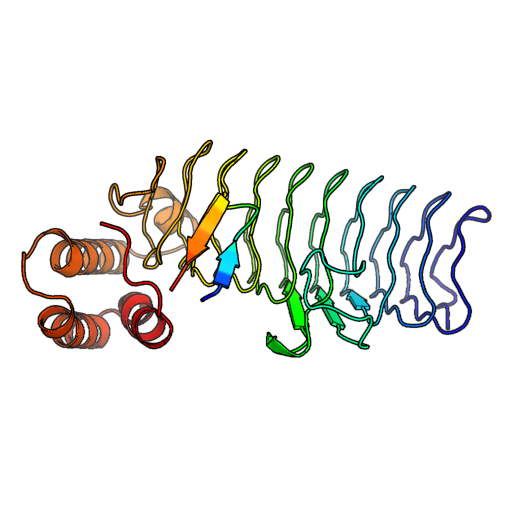 CA . ILE A 1 199 ? 23.234 68.280 44.286 1.00 25.79 199 ILE A CA 1
ATOM 1538 C C . ILE A 1 199 ? 23.132 69.358 43.201 1.00 26.33 199 ILE A C 1
ATOM 1539 O O . ILE A 1 199 ? 23.264 69.061 42.013 1.00 26.78 199 ILE A O 1
ATOM 1544 N N . GLU A 1 200 ? 22.911 70.605 43.601 1.00 26.85 200 GLU A N 1
ATOM 1545 C CA . GLU A 1 200 ? 22.783 71.689 42.628 1.00 26.55 200 GLU A CA 1
ATOM 1546 C C . GLU A 1 200 ? 24.044 71.842 41.795 1.00 27.26 200 GLU A C 1
ATOM 1547 O O . GLU A 1 200 ? 23.977 72.102 40.593 1.00 26.80 200 GLU A O 1
ATOM 1553 N N . GLY A 1 201 ? 25.199 71.688 42.431 1.00 28.24 201 GLY A N 1
ATOM 1554 C CA . GLY A 1 201 ? 26.442 71.810 41.694 1.00 27.76 201 GLY A CA 1
ATOM 1555 C C . GLY A 1 201 ? 26.561 70.717 40.650 1.00 28.64 201 GLY A C 1
ATOM 1556 O O . GLY A 1 201 ? 26.953 70.972 39.507 1.00 28.32 201 GLY A O 1
ATOM 1557 N N . LEU A 1 202 ? 26.217 69.493 41.037 1.00 27.95 202 LEU A N 1
ATOM 1558 C CA . LEU A 1 202 ? 26.297 68.356 40.126 1.00 28.16 202 LEU A CA 1
ATOM 1559 C C . LEU A 1 202 ? 25.333 68.506 38.953 1.00 27.83 202 LEU A C 1
ATOM 1560 O O . LEU A 1 202 ? 25.660 68.142 37.825 1.00 26.82 202 LEU A O 1
ATOM 1565 N N . LYS A 1 203 ? 24.147 69.039 39.223 1.00 30.18 203 LYS A N 1
ATOM 1566 C CA . LYS A 1 203 ? 23.159 69.267 38.173 1.00 31.39 203 LYS A CA 1
ATOM 1567 C C . LYS A 1 203 ? 23.737 70.195 37.104 1.00 32.43 203 LYS A C 1
ATOM 1568 O O . LYS A 1 203 ? 23.676 69.902 35.911 1.00 33.05 203 LYS A O 1
ATOM 1574 N N . ARG A 1 204 ? 24.305 71.313 37.542 1.00 33.45 204 ARG A N 1
ATOM 1575 C CA . ARG A 1 204 ? 24.868 72.300 36.631 1.00 35.94 204 ARG A CA 1
ATOM 1576 C C . ARG A 1 204 ? 26.105 71.860 35.860 1.00 36.59 204 ARG A C 1
ATOM 1577 O O . ARG A 1 204 ? 26.457 72.471 34.851 1.00 37.73 204 ARG A O 1
ATOM 1585 N N . ARG A 1 205 ? 26.747 70.789 36.310 1.00 35.99 205 ARG A N 1
ATOM 1586 C CA . ARG A 1 205 ? 27.941 70.298 35.646 1.00 36.33 205 ARG A CA 1
ATOM 1587 C C . ARG A 1 205 ? 27.695 69.071 34.765 1.00 36.47 205 ARG A C 1
ATOM 1588 O O . ARG A 1 205 ? 28.635 68.372 34.393 1.00 35.93 205 ARG A O 1
ATOM 1596 N N . GLY A 1 206 ? 26.426 68.807 34.457 1.00 35.39 206 GLY A N 1
ATOM 1597 C CA . GLY A 1 206 ? 26.085 67.704 33.576 1.00 34.38 206 GLY A CA 1
ATOM 1598 C C . GLY A 1 206 ? 25.941 66.309 34.145 1.00 33.34 206 GLY A C 1
ATOM 1599 O O . GLY A 1 206 ? 25.827 65.356 33.378 1.00 33.68 206 GLY A O 1
ATOM 1600 N N . PHE A 1 207 ? 25.937 66.161 35.464 1.00 31.07 207 PHE A N 1
ATOM 1601 C CA . PHE A 1 207 ? 25.787 64.822 36.026 1.00 30.42 207 PHE A CA 1
ATOM 1602 C C . PHE A 1 207 ? 24.376 64.305 35.789 1.00 30.54 207 PHE A C 1
ATOM 1603 O O . PHE A 1 207 ? 23.410 65.043 35.946 1.00 30.09 207 PHE A O 1
ATOM 1611 N N . SER A 1 208 ? 24.258 63.036 35.411 1.00 30.07 208 SER A N 1
ATOM 1612 C CA . SER A 1 208 ? 22.949 62.435 35.152 1.00 30.07 208 SER A CA 1
ATOM 1613 C C . SER A 1 208 ? 22.240 62.131 36.461 1.00 29.92 208 SER A C 1
ATOM 1614 O O . SER A 1 208 ? 22.860 62.125 37.523 1.00 30.36 208 SER A O 1
ATOM 1617 N N . ARG A 1 209 ? 20.940 61.869 36.377 1.00 29.84 209 ARG A N 1
ATOM 1618 C CA . ARG A 1 209 ? 20.150 61.542 37.557 1.00 29.27 209 ARG A CA 1
ATOM 1619 C C . ARG A 1 209 ? 20.704 60.293 38.233 1.00 28.98 209 ARG A C 1
ATOM 1620 O O . ARG A 1 209 ? 20.745 60.203 39.463 1.00 27.96 209 ARG A O 1
ATOM 1628 N N . GLU A 1 210 ? 21.118 59.326 37.420 1.00 28.40 210 GLU A N 1
ATOM 1629 C CA . GLU A 1 210 ? 21.657 58.070 37.927 1.00 28.74 210 GLU A CA 1
ATOM 1630 C C . GLU A 1 210 ? 22.953 58.274 38.704 1.00 27.84 210 GLU A C 1
ATOM 1631 O O . GLU A 1 210 ? 23.154 57.686 39.769 1.00 28.63 210 GLU A O 1
ATOM 1637 N N . ALA A 1 211 ? 23.832 59.111 38.168 1.00 27.43 211 ALA A N 1
ATOM 1638 C CA . ALA A 1 211 ? 25.104 59.379 38.823 1.00 26.94 211 ALA A CA 1
ATOM 1639 C C . ALA A 1 211 ? 24.876 60.081 40.154 1.00 26.43 211 ALA A C 1
ATOM 1640 O O . ALA A 1 211 ? 25.485 59.724 41.156 1.00 25.44 211 ALA A O 1
ATOM 1642 N N . ILE A 1 212 ? 23.995 61.078 40.166 1.00 27.72 212 ILE A N 1
ATOM 1643 C CA . ILE A 1 212 ? 23.713 61.804 41.400 1.00 28.13 212 ILE A CA 1
ATOM 1644 C C . ILE A 1 212 ? 23.145 60.861 42.460 1.00 27.46 212 ILE A C 1
ATOM 1645 O O . ILE A 1 212 ? 23.516 60.940 43.631 1.00 28.45 212 ILE A O 1
ATOM 1650 N N . THR A 1 213 ? 22.258 59.960 42.051 1.00 29.73 213 THR A N 1
ATOM 1651 C CA . THR A 1 213 ? 21.678 59.002 42.989 1.00 29.10 213 THR A CA 1
ATOM 1652 C C . THR A 1 213 ? 22.764 58.053 43.506 1.00 29.38 213 THR A C 1
ATOM 1653 O O . THR A 1 213 ? 22.820 57.746 44.699 1.00 29.98 213 THR A O 1
ATOM 1657 N N . ALA A 1 214 ? 23.633 57.596 42.608 1.00 28.50 214 ALA A N 1
ATOM 1658 C CA . ALA A 1 214 ? 24.719 56.703 42.999 1.00 28.44 214 ALA A CA 1
ATOM 1659 C C . ALA A 1 214 ? 25.607 57.424 44.010 1.00 28.95 214 ALA A C 1
ATOM 1660 O O . ALA A 1 214 ? 26.009 56.853 45.026 1.00 29.30 214 ALA A O 1
ATOM 1662 N N . ILE A 1 215 ? 25.902 58.692 43.735 1.00 28.66 215 ILE A N 1
ATOM 1663 C CA . ILE A 1 215 ? 26.735 59.483 44.630 1.00 27.69 215 ILE A CA 1
ATOM 1664 C C . ILE A 1 215 ? 26.076 59.629 46.003 1.00 27.29 215 ILE A C 1
ATOM 1665 O O . ILE A 1 215 ? 26.741 59.515 47.030 1.00 28.34 215 ILE A O 1
ATOM 1670 N N . ARG A 1 216 ? 24.768 59.866 46.024 1.00 27.06 216 ARG A N 1
ATOM 1671 C CA . ARG A 1 216 ? 24.055 59.996 47.289 1.00 27.63 216 ARG A CA 1
ATOM 1672 C C . ARG A 1 216 ? 24.110 58.671 48.045 1.00 27.76 216 ARG A C 1
ATOM 1673 O O . ARG A 1 216 ? 24.260 58.651 49.265 1.00 28.34 216 ARG A O 1
ATOM 1681 N N . ASN A 1 217 ? 23.994 57.559 47.325 1.00 29.16 217 ASN A N 1
ATOM 1682 C CA . ASN A 1 217 ? 24.062 56.257 47.981 1.00 30.49 217 ASN A CA 1
ATOM 1683 C C . ASN A 1 217 ? 25.455 56.038 48.559 1.00 31.07 217 ASN A C 1
ATOM 1684 O O . ASN A 1 217 ? 25.605 55.463 49.635 1.00 32.87 217 ASN A O 1
ATOM 1689 N N . ALA A 1 218 ? 26.477 56.504 47.848 1.00 31.73 218 ALA A N 1
ATOM 1690 C CA . ALA A 1 218 ? 27.847 56.359 48.326 1.00 31.44 218 ALA A CA 1
ATOM 1691 C C . ALA A 1 218 ? 27.999 57.192 49.595 1.00 31.45 218 ALA A C 1
ATOM 1692 O O . ALA A 1 218 ? 28.636 56.767 50.559 1.00 33.36 218 ALA A O 1
ATOM 1694 N N . TYR A 1 219 ? 27.398 58.377 49.591 1.00 31.03 219 TYR A N 1
ATOM 1695 C CA . TYR A 1 219 ? 27.440 59.267 50.746 1.00 31.76 219 TYR A CA 1
ATOM 1696 C C . TYR A 1 219 ? 26.803 58.568 51.949 1.00 32.30 219 TYR A C 1
ATOM 1697 O O . TYR A 1 219 ? 27.329 58.613 53.061 1.00 32.14 219 TYR A O 1
ATOM 1706 N N . LYS A 1 220 ? 25.660 57.932 51.722 1.00 32.13 220 LYS A N 1
ATOM 1707 C CA . LYS A 1 220 ? 24.964 57.239 52.800 1.00 33.49 220 LYS A CA 1
ATOM 1708 C C . LYS A 1 220 ? 25.817 56.111 53.380 1.00 34.10 220 LYS A C 1
ATOM 1709 O O . LYS A 1 220 ? 25.826 55.889 54.591 1.00 35.24 220 LYS A O 1
ATOM 1715 N N . LEU A 1 221 ? 26.536 55.400 52.519 1.00 34.70 221 LEU A N 1
ATOM 1716 C CA . LEU A 1 221 ? 27.394 54.315 52.980 1.00 35.49 221 LEU A CA 1
ATOM 1717 C C . LEU A 1 221 ? 28.417 54.853 53.973 1.00 36.37 221 LEU A C 1
ATOM 1718 O O . LEU A 1 221 ? 28.632 54.277 55.039 1.00 36.93 221 LEU A O 1
ATOM 1723 N N . ILE A 1 222 ? 29.034 55.973 53.617 1.00 36.07 222 ILE A N 1
ATOM 1724 C CA . ILE A 1 222 ? 30.054 56.598 54.449 1.00 36.35 222 ILE A CA 1
ATOM 1725 C C . ILE A 1 222 ? 29.538 57.177 55.760 1.00 37.38 222 ILE A C 1
ATOM 1726 O O . ILE A 1 222 ? 30.115 56.938 56.821 1.00 35.58 222 ILE A O 1
ATOM 1731 N N . TYR A 1 223 ? 28.447 57.931 55.687 1.00 37.96 223 TYR A N 1
ATOM 1732 C CA . TYR A 1 223 ? 27.910 58.587 56.869 1.00 41.27 223 TYR A CA 1
ATOM 1733 C C . TYR A 1 223 ? 26.590 58.071 57.435 1.00 43.28 223 TYR A C 1
ATOM 1734 O O . TYR A 1 223 ? 26.147 58.549 58.478 1.00 43.28 223 TYR A O 1
ATOM 1743 N N . ARG A 1 224 ? 25.961 57.106 56.773 1.00 46.21 224 ARG A N 1
ATOM 1744 C CA . ARG A 1 224 ? 24.682 56.598 57.258 1.00 48.74 224 ARG A CA 1
ATOM 1745 C C . ARG A 1 224 ? 24.649 55.107 57.584 1.00 50.53 224 ARG A C 1
ATOM 1746 O O . ARG A 1 224 ? 24.045 54.704 58.579 1.00 50.97 224 ARG A O 1
ATOM 1748 N N . SER A 1 225 ? 25.282 54.292 56.745 1.00 52.48 225 SER A N 1
ATOM 1749 C CA . SER A 1 225 ? 25.300 52.843 56.946 1.00 54.20 225 SER A CA 1
ATOM 1750 C C . SER A 1 225 ? 25.790 52.464 58.342 1.00 55.78 225 SER A C 1
ATOM 1751 O O . SER A 1 225 ? 25.327 51.481 58.918 1.00 56.79 225 SER A O 1
ATOM 1754 N N . GLY A 1 226 ? 26.738 53.239 58.866 1.00 56.94 226 GLY A N 1
ATOM 1755 C CA . GLY A 1 226 ? 27.277 52.987 60.195 1.00 58.60 226 GLY A CA 1
ATOM 1756 C C . GLY A 1 226 ? 28.455 52.031 60.142 1.00 59.81 226 GLY A C 1
ATOM 1757 O O . GLY A 1 226 ? 29.077 51.718 61.170 1.00 60.61 226 GLY A O 1
ATOM 1758 N N . LYS A 1 227 ? 28.751 51.564 58.935 1.00 60.22 227 LYS A N 1
ATOM 1759 C CA . LYS A 1 227 ? 29.854 50.642 58.698 1.00 60.20 227 LYS A CA 1
ATOM 1760 C C . LYS A 1 227 ? 31.182 51.396 58.662 1.00 60.12 227 LYS A C 1
ATOM 1761 O O . LYS A 1 227 ? 31.274 52.454 58.051 1.00 60.17 227 LYS A O 1
ATOM 1767 N N . THR A 1 228 ? 32.207 50.860 59.322 1.00 59.32 228 THR A N 1
ATOM 1768 C CA . THR A 1 228 ? 33.517 51.502 59.334 1.00 58.84 228 THR A CA 1
ATOM 1769 C C . THR A 1 228 ? 33.979 51.790 57.913 1.00 57.93 228 THR A C 1
ATOM 1770 O O . THR A 1 228 ? 33.587 51.098 56.971 1.00 57.33 228 THR A O 1
ATOM 1774 N N . LEU A 1 229 ? 34.807 52.813 57.778 1.00 56.82 229 LEU A N 1
ATOM 1775 C CA . LEU A 1 229 ? 35.328 53.218 56.479 1.00 56.38 229 LEU A CA 1
ATOM 1776 C C . LEU A 1 229 ? 35.918 52.066 55.681 1.00 55.61 229 LEU A C 1
ATOM 1777 O O . LEU A 1 229 ? 35.689 51.957 54.486 1.00 55.42 229 LEU A O 1
ATOM 1782 N N . ASP A 1 230 ? 36.685 51.201 56.339 1.00 55.09 230 ASP A N 1
ATOM 1783 C CA . ASP A 1 230 ? 37.301 50.088 55.635 1.00 54.95 230 ASP A CA 1
ATOM 1784 C C . ASP A 1 230 ? 36.303 49.066 55.112 1.00 53.53 230 ASP A C 1
ATOM 1785 O O . ASP A 1 230 ? 36.603 48.329 54.177 1.00 52.51 230 ASP A O 1
ATOM 1790 N N . GLU A 1 231 ? 35.122 49.000 55.717 1.00 53.27 231 GLU A N 1
ATOM 1791 C CA . GLU A 1 231 ? 34.109 48.057 55.255 1.00 51.63 231 GLU A CA 1
ATOM 1792 C C . GLU A 1 231 ? 33.351 48.695 54.094 1.00 50.59 231 GLU A C 1
ATOM 1793 O O . GLU A 1 231 ? 32.859 48.008 53.197 1.00 49.53 231 GLU A O 1
ATOM 1799 N N . VAL A 1 232 ? 33.281 50.023 54.123 1.00 48.90 232 VAL A N 1
ATOM 1800 C CA . VAL A 1 232 ? 32.591 50.800 53.103 1.00 47.78 232 VAL A CA 1
ATOM 1801 C C . VAL A 1 232 ? 33.394 50.952 51.814 1.00 46.44 232 VAL A C 1
ATOM 1802 O O . VAL A 1 232 ? 32.821 50.985 50.726 1.00 45.56 232 VAL A O 1
ATOM 1806 N N . LYS A 1 233 ? 34.716 51.051 51.932 1.00 45.33 233 LYS A N 1
ATOM 1807 C CA . LYS A 1 233 ? 35.561 51.216 50.754 1.00 43.99 233 LYS A CA 1
ATOM 1808 C C . LYS A 1 233 ? 35.274 50.205 49.646 1.00 43.27 233 LYS A C 1
ATOM 1809 O O . LYS A 1 233 ? 35.002 50.589 48.509 1.00 42.49 233 LYS A O 1
ATOM 1815 N N . PRO A 1 234 ? 35.327 48.899 49.956 1.00 42.69 234 PRO A N 1
ATOM 1816 C CA . PRO A 1 234 ? 35.054 47.915 48.903 1.00 42.11 234 PRO A CA 1
ATOM 1817 C C . PRO A 1 234 ? 33.625 48.027 48.365 1.00 41.39 234 PRO A C 1
ATOM 1818 O O . PRO A 1 234 ? 33.362 47.712 47.204 1.00 41.22 234 PRO A O 1
ATOM 1822 N N . GLU A 1 235 ? 32.705 48.477 49.212 1.00 41.67 235 GLU A N 1
ATOM 1823 C CA . GLU A 1 235 ? 31.317 48.633 48.795 1.00 42.65 235 GLU A CA 1
ATOM 1824 C C . GLU A 1 235 ? 31.214 49.754 47.768 1.00 41.31 235 GLU A C 1
ATOM 1825 O O . GLU A 1 235 ? 30.525 49.622 46.759 1.00 41.26 235 GLU A O 1
ATOM 1831 N N . ILE A 1 236 ? 31.908 50.857 48.027 1.00 39.93 236 ILE A N 1
ATOM 1832 C CA . ILE A 1 236 ? 31.895 51.984 47.108 1.00 38.59 236 ILE A CA 1
ATOM 1833 C C . ILE A 1 236 ? 32.604 51.622 45.809 1.00 37.96 236 ILE A C 1
ATOM 1834 O O . ILE A 1 236 ? 32.162 52.008 44.730 1.00 37.64 236 ILE A O 1
ATOM 1839 N N . ALA A 1 237 ? 33.700 50.877 45.909 1.00 37.79 237 ALA A N 1
ATOM 1840 C CA . ALA A 1 237 ? 34.434 50.472 44.714 1.00 38.07 237 ALA A CA 1
ATOM 1841 C C . ALA A 1 237 ? 33.504 49.612 43.866 1.00 38.20 237 ALA A C 1
ATOM 1842 O O . ALA A 1 237 ? 33.493 49.699 42.638 1.00 37.88 237 ALA A O 1
ATOM 1844 N N . GLU A 1 238 ? 32.722 48.782 44.545 1.00 39.29 238 GLU A N 1
ATOM 1845 C CA . GLU A 1 238 ? 31.766 47.899 43.886 1.00 39.58 238 GLU A CA 1
ATOM 1846 C C . GLU A 1 238 ? 30.785 48.773 43.107 1.00 37.32 238 GLU A C 1
ATOM 1847 O O . GLU A 1 238 ? 30.579 48.591 41.908 1.00 36.10 238 GLU A O 1
ATOM 1853 N N . LEU A 1 239 ? 30.199 49.737 43.807 1.00 36.96 239 LEU A N 1
ATOM 1854 C CA . LEU A 1 239 ? 29.241 50.663 43.210 1.00 34.90 239 LEU A CA 1
ATOM 1855 C C . LEU A 1 239 ? 29.828 51.386 41.993 1.00 34.55 239 LEU A C 1
ATOM 1856 O O . LEU A 1 239 ? 29.145 51.583 40.989 1.00 32.82 239 LEU A O 1
ATOM 1861 N N . ALA A 1 240 ? 31.099 51.768 42.081 1.00 34.56 240 ALA A N 1
ATOM 1862 C CA . ALA A 1 240 ? 31.774 52.473 40.992 1.00 34.30 240 ALA A CA 1
ATOM 1863 C C . ALA A 1 240 ? 31.909 51.629 39.725 1.00 35.54 240 ALA A C 1
ATOM 1864 O O . ALA A 1 240 ? 32.144 52.159 38.639 1.00 36.25 240 ALA A O 1
ATOM 1866 N N . GLU A 1 241 ? 31.772 50.316 39.863 1.00 36.60 241 GLU A N 1
ATOM 1867 C CA . GLU A 1 241 ? 31.874 49.433 38.707 1.00 37.36 241 GLU A CA 1
ATOM 1868 C C . GLU A 1 241 ? 30.740 49.730 37.728 1.00 36.81 241 GLU A C 1
ATOM 1869 O O . GLU A 1 241 ? 30.872 49.512 36.525 1.00 36.26 241 GLU A O 1
ATOM 1871 N N . THR A 1 242 ? 29.631 50.244 38.251 1.00 35.16 242 THR A N 1
ATOM 1872 C CA . THR A 1 242 ? 28.476 50.573 37.423 1.00 34.96 242 THR A CA 1
ATOM 1873 C C . THR A 1 242 ? 28.388 52.076 37.148 1.00 33.42 242 THR A C 1
ATOM 1874 O O . THR A 1 242 ? 28.070 52.493 36.035 1.00 33.63 242 THR A O 1
ATOM 1878 N N . TYR A 1 243 ? 28.683 52.879 38.167 1.00 33.57 243 TYR A N 1
ATOM 1879 C CA . TYR A 1 243 ? 28.637 54.337 38.058 1.00 32.76 243 TYR A CA 1
ATOM 1880 C C . TYR A 1 243 ? 30.050 54.874 38.266 1.00 32.65 243 TYR A C 1
ATOM 1881 O O . TYR A 1 243 ? 30.505 55.026 39.400 1.00 31.29 243 TYR A O 1
ATOM 1890 N N . PRO A 1 244 ? 30.755 55.171 37.162 1.00 33.33 244 PRO A N 1
ATOM 1891 C CA . PRO A 1 244 ? 32.129 55.687 37.193 1.00 33.97 244 PRO A CA 1
ATOM 1892 C C . PRO A 1 244 ? 32.351 56.922 38.069 1.00 32.94 244 PRO A C 1
ATOM 1893 O O . PRO A 1 244 ? 33.401 57.064 38.699 1.00 32.62 244 PRO A O 1
ATOM 1897 N N . GLU A 1 245 ? 31.369 57.816 38.102 1.00 31.82 245 GLU A N 1
ATOM 1898 C CA . GLU A 1 245 ? 31.482 59.029 38.904 1.00 31.03 245 GLU A CA 1
ATOM 1899 C C . GLU A 1 245 ? 31.783 58.720 40.369 1.00 30.50 245 GLU A C 1
ATOM 1900 O O . GLU A 1 245 ? 32.334 59.553 41.090 1.00 31.58 245 GLU A O 1
ATOM 1906 N N . VAL A 1 246 ? 31.428 57.517 40.806 1.00 27.40 246 VAL A N 1
ATOM 1907 C CA . VAL A 1 246 ? 31.645 57.108 42.188 1.00 28.28 246 VAL A CA 1
ATOM 1908 C C . VAL A 1 246 ? 33.099 56.752 42.491 1.00 28.41 246 VAL A C 1
ATOM 1909 O O . VAL A 1 246 ? 33.501 56.695 43.652 1.00 29.19 246 VAL A O 1
ATOM 1913 N N . LYS A 1 247 ? 33.888 56.520 41.449 1.00 30.64 247 LYS A N 1
ATOM 1914 C CA . LYS A 1 247 ? 35.292 56.182 41.643 1.00 32.37 247 LYS A CA 1
ATOM 1915 C C . LYS A 1 247 ? 36.020 57.368 42.277 1.00 32.35 247 LYS A C 1
ATOM 1916 O O . LYS A 1 247 ? 37.088 57.208 42.868 1.00 32.48 247 LYS A O 1
ATOM 1922 N N . ALA A 1 248 ? 35.434 58.557 42.154 1.00 30.90 248 ALA A N 1
ATOM 1923 C CA . ALA A 1 248 ? 36.024 59.763 42.729 1.00 29.70 248 ALA A CA 1
ATOM 1924 C C . ALA A 1 248 ? 36.276 59.533 44.211 1.00 29.41 248 ALA A C 1
ATOM 1925 O O . ALA A 1 248 ? 37.263 60.009 44.769 1.00 29.36 248 ALA A O 1
ATOM 1927 N N . PHE A 1 249 ? 35.373 58.799 44.848 1.00 29.18 249 PHE A N 1
ATOM 1928 C CA . PHE A 1 249 ? 35.512 58.493 46.262 1.00 28.94 249 PHE A CA 1
ATOM 1929 C C . PHE A 1 249 ? 36.732 57.612 46.470 1.00 28.83 249 PHE A C 1
ATOM 1930 O O . PHE A 1 249 ? 37.552 57.865 47.353 1.00 28.59 249 PHE A O 1
ATOM 1938 N N . THR A 1 250 ? 36.842 56.578 45.642 1.00 29.58 250 THR A N 1
ATOM 1939 C CA . THR A 1 250 ? 37.955 55.639 45.709 1.00 31.19 250 THR A CA 1
ATOM 1940 C C . THR A 1 250 ? 39.301 56.337 45.569 1.00 31.72 250 THR A C 1
ATOM 1941 O O . THR A 1 250 ? 40.216 56.109 46.363 1.00 33.41 250 THR A O 1
ATOM 1945 N N . ASP A 1 251 ? 39.429 57.181 44.550 1.00 31.92 251 ASP A N 1
ATOM 1946 C CA . ASP A 1 251 ? 40.680 57.895 44.331 1.00 31.81 251 ASP A CA 1
ATOM 1947 C C . ASP A 1 251 ? 40.976 58.828 45.502 1.00 31.62 251 ASP A C 1
ATOM 1948 O O . ASP A 1 251 ? 42.130 58.999 45.891 1.00 32.72 251 ASP A O 1
ATOM 1953 N N . PHE A 1 252 ? 39.924 59.419 46.063 1.00 31.48 252 PHE A N 1
ATOM 1954 C CA . PHE A 1 252 ? 40.050 60.332 47.195 1.00 31.81 252 PHE A CA 1
ATOM 1955 C C . PHE A 1 252 ? 40.570 59.619 48.445 1.00 32.94 252 PHE A C 1
ATOM 1956 O O . PHE A 1 252 ? 41.469 60.119 49.124 1.00 32.27 252 PHE A O 1
ATOM 1964 N N . PHE A 1 253 ? 40.007 58.453 48.750 1.00 32.10 253 PHE A N 1
ATOM 1965 C CA . PHE A 1 253 ? 40.428 57.701 49.930 1.00 34.92 253 PHE A CA 1
ATOM 1966 C C . PHE A 1 253 ? 41.912 57.354 49.887 1.00 34.53 253 PHE A C 1
ATOM 1967 O O . PHE A 1 253 ? 42.586 57.344 50.916 1.00 35.64 253 PHE A O 1
ATOM 1975 N N . ALA A 1 254 ? 42.410 57.070 48.690 1.00 35.73 254 ALA A N 1
ATOM 1976 C CA . ALA A 1 254 ? 43.810 56.711 48.499 1.00 36.36 254 ALA A CA 1
ATOM 1977 C C . ALA A 1 254 ? 44.761 57.862 48.822 1.00 36.59 254 ALA A C 1
ATOM 1978 O O . ALA A 1 254 ? 45.933 57.636 49.123 1.00 37.28 254 ALA A O 1
ATOM 1980 N N . ARG A 1 255 ? 44.255 59.092 48.762 1.00 35.01 255 ARG A N 1
ATOM 1981 C CA . ARG A 1 255 ? 45.068 60.276 49.032 1.00 33.96 255 ARG A CA 1
ATOM 1982 C C . ARG A 1 255 ? 44.899 60.820 50.452 1.00 33.40 255 ARG A C 1
ATOM 1983 O O . ARG A 1 255 ? 45.787 61.489 50.971 1.00 33.34 255 ARG A O 1
ATOM 1991 N N . SER A 1 256 ? 43.762 60.521 51.074 1.00 34.21 256 SER A N 1
ATOM 1992 C CA . SER A 1 256 ? 43.449 61.005 52.417 1.00 34.12 256 SER A CA 1
ATOM 1993 C C . SER A 1 256 ? 44.432 60.560 53.498 1.00 35.94 256 SER A C 1
ATOM 1994 O O . SER A 1 256 ? 44.806 59.390 53.568 1.00 36.41 256 SER A O 1
ATOM 1997 N N . THR A 1 257 ? 44.837 61.497 54.352 1.00 35.49 257 THR A N 1
ATOM 1998 C CA . THR A 1 257 ? 45.766 61.187 55.431 1.00 38.15 257 THR A CA 1
ATOM 1999 C C . THR A 1 257 ? 45.344 61.831 56.747 1.00 38.23 257 THR A C 1
ATOM 2000 O O . THR A 1 257 ? 45.915 61.541 57.797 1.00 37.43 257 THR A O 1
ATOM 2004 N N A ARG A 1 258 ? 44.343 62.703 56.678 0.50 37.77 258 ARG A N 1
ATOM 2005 N N B ARG A 1 258 ? 44.343 62.701 56.689 0.50 38.52 258 ARG A N 1
ATOM 2006 C CA A ARG A 1 258 ? 43.840 63.414 57.851 0.50 38.21 258 ARG A CA 1
ATOM 2007 C CA B ARG A 1 258 ? 43.859 63.381 57.884 0.50 39.37 258 ARG A CA 1
ATOM 2008 C C A ARG A 1 258 ? 42.526 62.835 58.366 0.50 38.01 258 ARG A C 1
ATOM 2009 C C B ARG A 1 258 ? 42.527 62.831 58.373 0.50 38.82 258 ARG A C 1
ATOM 2010 O O A ARG A 1 258 ? 41.991 63.295 59.375 0.50 38.01 258 ARG A O 1
ATOM 2011 O O B ARG A 1 258 ? 41.976 63.306 59.368 0.50 38.78 258 ARG A O 1
ATOM 2026 N N . GLY A 1 259 ? 42.016 61.822 57.677 1.00 38.15 259 GLY A N 1
ATOM 2027 C CA . GLY A 1 259 ? 40.752 61.230 58.067 1.00 38.24 259 GLY A CA 1
ATOM 2028 C C . GLY A 1 259 ? 39.643 62.090 57.489 1.00 38.05 259 GLY A C 1
ATOM 2029 O O . GLY A 1 259 ? 39.889 63.229 57.082 1.00 36.56 259 GLY A O 1
ATOM 2030 N N . LEU A 1 260 ? 38.429 61.554 57.453 1.00 37.67 260 LEU A N 1
ATOM 2031 C CA . LEU A 1 260 ? 37.277 62.271 56.911 1.00 39.40 260 LEU A CA 1
ATOM 2032 C C . LEU A 1 260 ? 36.542 63.107 57.953 1.00 39.04 260 LEU A C 1
ATOM 2033 O O . LEU A 1 260 ? 36.480 62.742 59.128 1.00 38.33 260 LEU A O 1
ATOM 2038 N N . ILE A 1 261 ? 35.985 64.235 57.523 1.00 38.17 261 ILE A N 1
ATOM 2039 C CA . ILE A 1 261 ? 35.222 65.069 58.439 1.00 38.24 261 ILE A CA 1
ATOM 2040 C C . ILE A 1 261 ? 33.972 64.251 58.738 1.00 39.81 261 ILE A C 1
ATOM 2041 O O . ILE A 1 261 ? 33.524 63.476 57.893 1.00 38.81 261 ILE A O 1
ATOM 2046 N N . ARG A 1 262 ? 33.419 64.404 59.934 1.00 41.36 262 ARG A N 1
ATOM 2047 C CA . ARG A 1 262 ? 32.219 63.662 60.302 1.00 43.46 262 ARG A CA 1
ATOM 2048 C C . ARG A 1 262 ? 31.330 64.486 61.222 1.00 43.50 262 ARG A C 1
ATOM 2049 O O . ARG A 1 262 ? 31.789 65.546 61.688 1.00 43.79 262 ARG A O 1
ATOM 2058 N N . TRP B 2 4 ? 55.368 65.980 65.103 1.00 46.47 4 TRP X N 1
ATOM 2059 C CA . TRP B 2 4 ? 54.824 67.308 65.510 1.00 46.84 4 TRP X CA 1
ATOM 2060 C C . TRP B 2 4 ? 54.859 68.311 64.368 1.00 45.09 4 TRP X C 1
ATOM 2061 O O . TRP B 2 4 ? 55.817 68.356 63.595 1.00 45.25 4 TRP X O 1
ATOM 2072 N N . MET B 2 5 ? 53.808 69.115 64.273 1.00 42.55 5 MET X N 1
ATOM 2073 C CA . MET B 2 5 ? 53.706 70.128 63.233 1.00 40.67 5 MET X CA 1
ATOM 2074 C C . MET B 2 5 ? 52.903 71.309 63.755 1.00 37.61 5 MET X C 1
ATOM 2075 O O . MET B 2 5 ? 51.783 71.143 64.234 1.00 37.33 5 MET X O 1
ATOM 2077 N N . LEU B 2 6 ? 53.482 72.500 63.671 1.00 34.91 6 LEU X N 1
ATOM 2078 C CA . LEU B 2 6 ? 52.790 73.699 64.121 1.00 32.65 6 LEU X CA 1
ATOM 2079 C C . LEU B 2 6 ? 51.994 74.272 62.955 1.00 31.41 6 LEU X C 1
ATOM 2080 O O . LEU B 2 6 ? 52.534 74.475 61.870 1.00 31.54 6 LEU X O 1
ATOM 2085 N N . ASP B 2 7 ? 50.709 74.521 63.188 1.00 29.15 7 ASP X N 1
ATOM 2086 C CA . ASP B 2 7 ? 49.820 75.086 62.175 1.00 27.84 7 ASP X CA 1
ATOM 2087 C C . ASP B 2 7 ? 49.351 76.436 62.738 1.00 27.05 7 ASP X C 1
ATOM 2088 O O . ASP B 2 7 ? 48.342 76.500 63.443 1.00 27.17 7 ASP X O 1
ATOM 2093 N N . PRO B 2 8 ? 50.080 77.531 62.440 1.00 26.36 8 PRO X N 1
ATOM 2094 C CA . PRO B 2 8 ? 49.704 78.859 62.946 1.00 27.57 8 PRO X CA 1
ATOM 2095 C C . PRO B 2 8 ? 48.315 79.320 62.527 1.00 27.05 8 PRO X C 1
ATOM 2096 O O . PRO B 2 8 ? 47.567 79.858 63.345 1.00 27.05 8 PRO X O 1
ATOM 2100 N N . ILE B 2 9 ? 47.968 79.110 61.260 1.00 27.55 9 ILE X N 1
ATOM 2101 C CA . ILE B 2 9 ? 46.655 79.515 60.773 1.00 28.06 9 ILE X CA 1
ATOM 2102 C C . ILE B 2 9 ? 45.551 78.780 61.534 1.00 28.31 9 ILE X C 1
ATOM 2103 O O . ILE B 2 9 ? 44.521 79.367 61.881 1.00 26.44 9 ILE X O 1
ATOM 2108 N N . ALA B 2 10 ? 45.767 77.497 61.800 1.00 27.77 10 ALA X N 1
ATOM 2109 C CA . ALA B 2 10 ? 44.788 76.715 62.540 1.00 29.61 10 ALA X CA 1
ATOM 2110 C C . ALA B 2 10 ? 44.905 77.073 64.020 1.00 31.10 10 ALA X C 1
ATOM 2111 O O . ALA B 2 10 ? 43.925 76.996 64.768 1.00 30.08 10 ALA X O 1
ATOM 2113 N N . GLY B 2 11 ? 46.110 77.468 64.427 1.00 30.88 11 GLY X N 1
ATOM 2114 C CA . GLY B 2 11 ? 46.364 77.828 65.812 1.00 33.86 11 GLY X CA 1
ATOM 2115 C C . GLY B 2 11 ? 46.474 76.595 66.686 1.00 36.61 11 GLY X C 1
ATOM 2116 O O . GLY B 2 11 ? 46.037 76.603 67.840 1.00 36.66 11 GLY X O 1
ATOM 2117 N N . LYS B 2 12 ? 47.075 75.536 66.147 1.00 38.13 12 LYS X N 1
ATOM 2118 C CA . LYS B 2 12 ? 47.206 74.278 66.877 1.00 41.94 12 LYS X CA 1
ATOM 2119 C C . LYS B 2 12 ? 48.487 73.516 66.555 1.00 43.99 12 LYS X C 1
ATOM 2120 O O . LYS B 2 12 ? 49.136 73.760 65.536 1.00 42.18 12 LYS X O 1
ATOM 2126 N N . TRP B 2 13 ? 48.842 72.591 67.443 1.00 46.42 13 TRP X N 1
ATOM 2127 C CA . TRP B 2 13 ? 49.992 71.723 67.234 1.00 48.94 13 TRP X CA 1
ATOM 2128 C C . TRP B 2 13 ? 49.351 70.459 66.684 1.00 51.60 13 TRP X C 1
ATOM 2129 O O . TRP B 2 13 ? 48.467 69.888 67.322 1.00 51.88 13 TRP X O 1
ATOM 2140 N N . SER B 2 14 ? 49.770 70.031 65.499 1.00 54.22 14 SER X N 1
ATOM 2141 C CA . SER B 2 14 ? 49.192 68.837 64.899 1.00 57.38 14 SER X CA 1
ATOM 2142 C C . SER B 2 14 ? 50.134 67.643 64.951 1.00 58.78 14 SER X C 1
ATOM 2143 O O . SER B 2 14 ? 51.350 67.798 65.085 1.00 59.14 14 SER X O 1
ATOM 2146 N N . ARG B 2 15 ? 49.554 66.451 64.847 1.00 60.73 15 ARG X N 1
ATOM 2147 C CA . ARG B 2 15 ? 50.310 65.205 64.875 1.00 62.68 15 ARG X CA 1
ATOM 2148 C C . ARG B 2 15 ? 49.957 64.344 63.668 1.00 64.22 15 ARG X C 1
ATOM 2149 O O . ARG B 2 15 ? 50.435 64.665 62.559 1.00 65.01 15 ARG X O 1
#

B-factor: mean 34.68, std 13.29, range [17.22, 91.73]

Foldseek 3Di:
DEDPQEAADPQEAADDQEAAEHPEYHAHAEYHENLEYHEAQHYEHYQEYAYANEYEYHNEYAYHQEYYADAFDDPPADPPRAYEYEYEHEYHDHNEYAYFAGVVLPRYFYYYYQEYEEALEYGGHNEYEYHLEYQYANEYEYHLEYEYANEYHEHVEYEDHNEYEAHVEYEYHPEYDQFYAQHQFYWYHYDIATDAGPVVSCVVVDHDPVLNVLQRVLVCLPPPVPDDPVVSLVVLVVSCVPPVSSCSRVVRVVSTDRDYHD/DDDDVVVPDRDD

Radius of gyration: 19.74 Å; Cα contacts (8 Å, |Δi|>4): 876; chains: 2; bounding box: 46×55×46 Å

InterPro domains:
  IPR001451 Hexapeptide repeat [PF00132] (17-52)
  IPR001451 Hexapeptide repeat [PF00132] (109-143)
  IPR010137 Acyl-[acyl-carrier-protein]--UDP-N-acetylglucosamine O-acyltransferase [MF_00387] (5-262)
  IPR010137 Acyl-[acyl-carrier-protein]--UDP-N-acetylglucosamine O-acyltransferase [PIRSF000456] (7-261)
  IPR010137 Acyl-[acyl-carrier-protein]--UDP-N-acetylglucosamine O-acyltransferase [PTHR43480] (4-261)
  IPR010137 Acyl-[acyl-carrier-protein]--UDP-N-acetylglucosamine O-acyltransferase [TIGR01852] (8-260)
  IPR010137 Acyl-[acyl-carrier-protein]--UDP-N-acetylglucosamine O-acyltransferase [cd03351] (8-260)
  IPR011004 Trimeric LpxA-like superfamily [SSF51161] (1-262)
  IPR018357 Hexapeptide transferase, conserved site [PS00101] (20-48)
  IPR018357 Hexapeptide transferase, conserved site [PS00101] (153-181)
  IPR029098 UDP N-acetylglucosamine O-acyltransferase, C-terminal [PF13720] (180-261)
  IPR037157 UDP-N-acetylglucosamine O-acyltransferase, C-terminal domain superfamily [G3DSA:1.20.1180.10] (197-262)